Protein 4F9M (pdb70)

InterPro domains:
  IPR000536 Nuclear hormone receptor, ligand-binding domain [PF00104] (319-485)
  IPR000536 Nuclear hormone receptor, ligand-binding domain [PS51843] (238-503)
  IPR000536 Nuclear hormone receptor, ligand-binding domain [SM00430] (315-474)
  IPR001628 Zinc finger, nuclear hormone receptor-type [PF00105] (138-204)
  IPR001628 Zinc finger, nuclear hormone receptor-type [PR00047] (139-155)
  IPR001628 Zinc finger, nuclear hormone receptor-type [PR00047] (155-170)
  IPR001628 Zinc finger, nuclear hormone receptor-type [PR00047] (187-195)
  IPR001628 Zinc finger, nuclear hormone receptor-type [PR00047] (195-203)
  IPR001628 Zinc finger, nuclear hormone receptor-type [PS00031] (139-165)
  IPR001628 Zinc finger, nuclear hormone receptor-type [PS51030] (136-210)
  IPR001628 Zinc finger, nuclear hormone receptor-type [SM00399] (136-206)
  IPR001723 Nuclear hormone receptor [PR00398] (199-209)
  IPR001723 Nuclear hormone receptor [PR00398] (316-337)
  IPR001723 Nuclear hormone receptor [PR00398] (337-353)
  IPR001723 Nuclear hormone receptor [PR00398] (405-420)
  IPR001723 Nuclear hormone receptor [PR00398] (462-479)
  IPR003074 Peroxisome proliferator-activated receptor [PR01288] (228-242)
  IPR003074 Peroxisome proliferator-activated receptor [PR01288] (242-261)
  IPR003074 Peroxisome proliferator-activated receptor [PR01288] (355-368)
  IPR003074 Peroxisome proliferator-activated receptor [PR01288] (372-387)

Nearest PDB structures (foldseek):
  7cxi-assembly1_A  TM=9.894E-01  e=2.123E-33  Homo sapiens
  2hwq-assembly1_A-2  TM=9.760E-01  e=1.413E-32  Homo sapiens
  6md4-assembly1_A  TM=9.812E-01  e=7.123E-32  Homo sapiens
  3an4-assembly2_A  TM=9.803E-01  e=1.299E-31  Homo sapiens
  6d3e-assembly1_A  TM=9.748E-01  e=1.714E-31  Homo sapiens

B-factor: mean 31.84, std 10.62, range [12.19, 57.89]

Organism: Homo sapiens (NCBI:txid9606)

Radius of gyration: 18.63 Å; Cα contacts (8 Å, |Δi|>4): 303; chains: 2; bounding box: 33×42×56 Å

Structure (mmCIF, N/CA/C/O backbone):
data_4F9M
#
_entry.id   4F9M
#
_cell.length_a   38.693
_cell.length_b   54.167
_cell.length_c   66.218
_cell.angle_alpha   90.00
_cell.angle_beta   91.38
_cell.angle_gamma   90.00
#
_symmetry.space_group_name_H-M   'P 1 21 1'
#
loop_
_entity.id
_entity.type
_entity.pdbx_description
1 polymer 'Peroxisome proliferator-activated receptor gamma'
2 polymer 'peptide from Nuclear receptor coactivator 1'
3 non-polymer (9aS)-8-acetyl-N-[(2-ethyl-4-fluoronaphthalen-1-yl)methyl]-1,7-dihydroxy-3-methoxy-9a-methyl-9-oxo-9,9a-dihydrodibenzo[b,d]furan-4-carboxamide
4 water water
#
loop_
_atom_site.group_PDB
_atom_site.id
_atom_site.type_symbol
_atom_site.label_atom_id
_atom_site.label_alt_id
_atom_site.label_comp_id
_atom_site.label_asym_id
_atom_site.label_entity_id
_atom_site.label_seq_id
_atom_site.pdbx_PDB_ins_code
_atom_site.Cartn_x
_atom_site.Cartn_y
_atom_site.Cartn_z
_atom_site.occupancy
_atom_site.B_iso_or_equiv
_atom_site.auth_seq_id
_atom_site.auth_comp_id
_atom_site.auth_asym_id
_atom_site.auth_atom_id
_atom_site.pdbx_PDB_model_num
ATOM 1 N N . GLU A 1 13 ? 14.857 52.703 18.982 1.00 34.51 207 GLU A N 1
ATOM 2 C CA . GLU A 1 13 ? 15.943 51.679 18.925 1.00 33.13 207 GLU A CA 1
ATOM 3 C C . GLU A 1 13 ? 15.973 50.811 20.181 1.00 30.05 207 GLU A C 1
ATOM 4 O O . GLU A 1 13 ? 16.035 51.302 21.318 1.00 27.06 207 GLU A O 1
ATOM 10 N N . SER A 1 14 ? 15.924 49.508 19.951 1.00 28.04 208 SER A N 1
ATOM 11 C CA . SER A 1 14 ? 15.937 48.528 21.021 1.00 26.15 208 SER A CA 1
ATOM 12 C C . SER A 1 14 ? 17.284 48.500 21.721 1.00 23.34 208 SER A C 1
ATOM 13 O O . SER A 1 14 ? 17.353 48.271 22.926 1.00 20.79 208 SER A O 1
ATOM 16 N N . ALA A 1 15 ? 18.356 48.725 20.969 1.00 21.06 209 ALA A N 1
ATOM 17 C CA . ALA A 1 15 ? 19.688 48.729 21.562 1.00 22.07 209 ALA A CA 1
ATOM 18 C C . ALA A 1 15 ? 19.753 49.776 22.661 1.00 21.84 209 ALA A C 1
ATOM 19 O O . ALA A 1 15 ? 20.191 49.487 23.773 1.00 20.97 209 ALA A O 1
ATOM 21 N N . ASP A 1 16 ? 19.302 50.991 22.354 1.00 20.50 210 ASP A N 1
ATOM 22 C CA . ASP A 1 16 ? 19.320 52.067 23.340 1.00 23.07 210 ASP A CA 1
ATOM 23 C C . ASP A 1 16 ? 18.425 51.759 24.536 1.00 21.98 210 ASP A C 1
ATOM 24 O O . ASP A 1 16 ? 18.687 52.221 25.646 1.00 21.10 210 ASP A O 1
ATOM 29 N N . LEU A 1 17 ? 17.357 50.998 24.313 1.00 20.60 211 LEU A N 1
ATOM 30 C CA . LEU A 1 17 ? 16.474 50.639 25.417 1.00 20.86 211 LEU A CA 1
ATOM 31 C C . LEU A 1 17 ? 17.180 49.675 26.371 1.00 20.03 211 LEU A C 1
ATOM 32 O O . LEU A 1 17 ? 16.957 49.717 27.585 1.00 17.59 211 LEU A O 1
ATOM 37 N N . ARG A 1 18 ? 18.032 48.805 25.830 1.00 21.04 212 ARG A N 1
ATOM 38 C CA . ARG A 1 18 ? 18.777 47.870 26.674 1.00 18.75 212 ARG A CA 1
ATOM 39 C C . ARG A 1 18 ? 19.884 48.640 27.403 1.00 19.97 212 ARG A C 1
ATOM 40 O O . ARG A 1 18 ? 20.184 48.350 28.563 1.00 17.29 212 ARG A O 1
ATOM 48 N N . ALA A 1 19 ? 20.482 49.624 26.731 1.00 19.51 213 ALA A N 1
ATOM 49 C CA . ALA A 1 19 ? 21.529 50.424 27.368 1.00 20.92 213 ALA A CA 1
ATOM 50 C C . ALA A 1 19 ? 20.903 51.165 28.544 1.00 20.86 213 ALA A C 1
ATOM 51 O O . ALA A 1 19 ? 21.516 51.301 29.599 1.00 19.27 213 ALA A O 1
ATOM 53 N N . LEU A 1 20 ? 19.676 51.647 28.356 1.00 18.53 214 LEU A N 1
ATOM 54 C CA . LEU A 1 20 ? 18.966 52.357 29.418 1.00 18.07 214 LEU A CA 1
ATOM 55 C C . LEU A 1 20 ? 18.680 51.430 30.592 1.00 16.26 214 LEU A C 1
ATOM 56 O O . LEU A 1 20 ? 18.884 51.800 31.754 1.00 15.34 214 LEU A O 1
ATOM 61 N N . ALA A 1 21 ? 18.192 50.229 30.295 1.00 14.63 215 ALA A N 1
ATOM 62 C CA . ALA A 1 21 ? 17.891 49.264 31.346 1.00 14.36 215 ALA A CA 1
ATOM 63 C C . ALA A 1 21 ? 19.143 48.957 32.144 1.00 14.28 215 ALA A C 1
ATOM 64 O O . ALA A 1 21 ? 19.096 48.854 33.379 1.00 13.22 215 ALA A O 1
ATOM 66 N N . LYS A 1 22 ? 20.268 48.818 31.445 1.00 15.24 216 LYS A N 1
ATOM 67 C CA . LYS A 1 22 ? 21.525 48.516 32.129 1.00 18.48 216 LYS A CA 1
ATOM 68 C C . LYS A 1 22 ? 21.980 49.695 32.982 1.00 18.80 216 LYS A C 1
ATOM 69 O O . LYS A 1 22 ? 22.513 49.505 34.072 1.00 19.12 216 LYS A O 1
ATOM 75 N N . HIS A 1 23 ? 21.784 50.908 32.476 1.00 18.76 217 HIS A N 1
ATOM 76 C CA . HIS A 1 23 ? 22.159 52.106 33.215 1.00 20.49 217 HIS A CA 1
ATOM 77 C C . HIS A 1 23 ? 21.370 52.143 34.524 1.00 20.43 217 HIS A C 1
ATOM 78 O O . HIS A 1 23 ? 21.927 52.372 35.601 1.00 17.68 217 HIS A O 1
ATOM 85 N N . LEU A 1 24 ? 20.064 51.911 34.421 1.00 17.98 218 LEU A N 1
ATOM 86 C CA . LEU A 1 24 ? 19.203 51.916 35.593 1.00 17.54 218 LEU A CA 1
ATOM 87 C C . LEU A 1 24 ? 19.617 50.835 36.575 1.00 15.95 218 LEU A C 1
ATOM 88 O O . LEU A 1 24 ? 19.642 51.063 37.782 1.00 17.19 218 LEU A O 1
ATOM 93 N N . TYR A 1 25 ? 19.953 49.657 36.064 1.00 17.62 219 TYR A N 1
ATOM 94 C CA . TYR A 1 25 ? 20.369 48.568 36.936 1.00 19.24 219 TYR A CA 1
ATOM 95 C C . TYR A 1 25 ? 21.651 48.931 37.673 1.00 19.01 219 TYR A C 1
ATOM 96 O O . TYR A 1 25 ? 21.764 48.721 38.884 1.00 18.64 219 TYR A O 1
ATOM 105 N N . ASP A 1 26 ? 22.627 49.455 36.940 1.00 19.80 220 ASP A N 1
ATOM 106 C CA . ASP A 1 26 ? 23.881 49.834 37.567 1.00 21.57 220 ASP A CA 1
ATOM 107 C C . ASP A 1 26 ? 23.645 50.892 38.646 1.00 22.01 220 ASP A C 1
ATOM 108 O O . ASP A 1 26 ? 24.217 50.808 39.731 1.00 21.77 220 ASP A O 1
ATOM 113 N N . SER A 1 27 ? 22.794 51.878 38.360 1.00 22.08 221 SER A N 1
ATOM 114 C CA . SER A 1 27 ? 22.493 52.924 39.334 1.00 21.01 221 SER A CA 1
ATOM 115 C C . SER A 1 27 ? 21.801 52.310 40.548 1.00 19.91 221 SER A C 1
ATOM 116 O O . SER A 1 27 ? 22.041 52.706 41.688 1.00 20.27 221 SER A O 1
ATOM 119 N N . TYR A 1 28 ? 20.928 51.343 40.284 1.00 20.65 222 TYR A N 1
ATOM 120 C CA . TYR A 1 28 ? 20.171 50.643 41.322 1.00 19.87 222 TYR A CA 1
ATOM 121 C C . TYR A 1 28 ? 21.136 49.935 42.271 1.00 20.46 222 TYR A C 1
ATOM 122 O O . TYR A 1 28 ? 20.970 49.964 43.492 1.00 19.15 222 TYR A O 1
ATOM 131 N N . ILE A 1 29 ? 22.150 49.302 41.695 1.00 21.16 223 ILE A N 1
ATOM 132 C CA . ILE A 1 29 ? 23.152 48.596 42.483 1.00 23.73 223 ILE A CA 1
ATOM 133 C C . ILE A 1 29 ? 23.941 49.584 43.338 1.00 23.57 223 ILE A C 1
ATOM 134 O O . ILE A 1 29 ? 24.347 49.263 44.451 1.00 25.32 223 ILE A O 1
ATOM 139 N N . LYS A 1 30 ? 24.147 50.789 42.821 1.00 24.67 224 LYS A N 1
ATOM 140 C CA . LYS A 1 30 ? 24.884 51.807 43.558 1.00 26.42 224 LYS A CA 1
ATOM 141 C C . LYS A 1 30 ? 24.054 52.461 44.663 1.00 25.57 224 LYS A C 1
ATOM 142 O O . LYS A 1 30 ? 24.596 52.887 45.680 1.00 26.62 224 LYS A O 1
ATOM 148 N N . SER A 1 31 ? 22.739 52.518 44.478 1.00 24.11 225 SER A N 1
ATOM 149 C CA . SER A 1 31 ? 21.858 53.166 45.453 1.00 23.32 225 SER A CA 1
ATOM 150 C C . SER A 1 31 ? 21.288 52.301 46.573 1.00 23.04 225 SER A C 1
ATOM 151 O O . SER A 1 31 ? 21.040 52.794 47.680 1.00 24.27 225 SER A O 1
ATOM 154 N N . PHE A 1 32 ? 21.070 51.026 46.285 1.00 22.56 226 PHE A N 1
ATOM 155 C CA . PHE A 1 32 ? 20.497 50.104 47.252 1.00 24.17 226 PHE A CA 1
ATOM 156 C C . PHE A 1 32 ? 21.467 48.987 47.682 1.00 24.49 226 PHE A C 1
ATOM 157 O O . PHE A 1 32 ? 21.674 48.008 46.958 1.00 22.82 226 PHE A O 1
ATOM 165 N N . PRO A 1 33 ? 22.059 49.122 48.880 1.00 26.57 227 PRO A N 1
ATOM 166 C CA . PRO A 1 33 ? 23.011 48.175 49.474 1.00 27.68 227 PRO A CA 1
ATOM 167 C C . PRO A 1 33 ? 22.621 46.699 49.372 1.00 28.45 227 PRO A C 1
ATOM 168 O O . PRO A 1 33 ? 23.407 45.877 48.892 1.00 28.74 227 PRO A O 1
ATOM 172 N N . LEU A 1 34 ? 21.418 46.360 49.830 1.00 27.84 228 LEU A N 1
ATOM 173 C CA . LEU A 1 34 ? 20.961 44.978 49.780 1.00 28.73 228 LEU A CA 1
ATOM 174 C C . LEU A 1 34 ? 19.967 44.750 48.649 1.00 28.17 228 LEU A C 1
ATOM 175 O O . LEU A 1 34 ? 18.812 45.159 48.727 1.00 27.90 228 LEU A O 1
ATOM 180 N N . THR A 1 35 ? 20.441 44.084 47.605 1.00 26.86 229 THR A N 1
ATOM 181 C CA . THR A 1 35 ? 19.644 43.776 46.424 1.00 27.08 229 THR A CA 1
ATOM 182 C C . THR A 1 35 ? 18.800 42.533 46.661 1.00 26.91 229 THR A C 1
ATOM 183 O O . THR A 1 35 ? 19.005 41.813 47.643 1.00 25.86 229 THR A O 1
ATOM 187 N N . LYS A 1 36 ? 17.858 42.274 45.756 1.00 25.64 230 LYS A N 1
ATOM 188 C CA . LYS A 1 36 ? 16.999 41.105 45.892 1.00 26.33 230 LYS A CA 1
ATOM 189 C C . LYS A 1 36 ? 17.827 39.839 45.728 1.00 27.23 230 LYS A C 1
ATOM 190 O O . LYS A 1 36 ? 17.574 38.836 46.394 1.00 26.33 230 LYS A O 1
ATOM 196 N N . ALA A 1 37 ? 18.816 39.893 44.841 1.00 28.19 231 ALA A N 1
ATOM 197 C CA . ALA A 1 37 ? 19.684 38.746 44.598 1.00 30.28 231 ALA A CA 1
ATOM 198 C C . ALA A 1 37 ? 20.378 38.360 45.903 1.00 30.53 231 ALA A C 1
ATOM 199 O O . ALA A 1 37 ? 20.308 37.210 46.335 1.00 31.54 231 ALA A O 1
ATOM 201 N N . LYS A 1 38 ? 21.033 39.332 46.528 1.00 31.72 232 LYS A N 1
ATOM 202 C CA . LYS A 1 38 ? 21.734 39.103 47.788 1.00 33.40 232 LYS A CA 1
ATOM 203 C C . LYS A 1 38 ? 20.760 38.738 48.905 1.00 33.21 232 LYS A C 1
ATOM 204 O O . LYS A 1 38 ? 21.066 37.904 49.758 1.00 34.24 232 LYS A O 1
ATOM 210 N N . ALA A 1 39 ? 19.586 39.360 48.898 1.00 32.31 233 ALA A N 1
ATOM 211 C CA . ALA A 1 39 ? 18.579 39.083 49.915 1.00 32.54 233 ALA A CA 1
ATOM 212 C C . ALA A 1 39 ? 18.129 37.631 49.842 1.00 33.88 233 ALA A C 1
ATOM 213 O O . ALA A 1 39 ? 18.035 36.941 50.859 1.00 32.23 233 ALA A O 1
ATOM 215 N N . ARG A 1 40 ? 17.850 37.158 48.635 1.00 34.02 234 ARG A N 1
ATOM 216 C CA . ARG A 1 40 ? 17.393 35.788 48.493 1.00 36.69 234 ARG A CA 1
ATOM 217 C C . ARG A 1 40 ? 18.527 34.780 48.691 1.00 36.50 234 ARG A C 1
ATOM 218 O O . ARG A 1 40 ? 18.284 33.638 49.061 1.00 37.82 234 ARG A O 1
ATOM 226 N N . ALA A 1 41 ? 19.767 35.207 48.473 1.00 38.24 235 ALA A N 1
ATOM 227 C CA . ALA A 1 41 ? 20.908 34.317 48.673 1.00 38.33 235 ALA A CA 1
ATOM 228 C C . ALA A 1 41 ? 21.032 34.041 50.173 1.00 39.33 235 ALA A C 1
ATOM 229 O O . ALA A 1 41 ? 21.542 33.001 50.590 1.00 40.25 235 ALA A O 1
ATOM 231 N N . ILE A 1 42 ? 20.555 34.987 50.978 1.00 38.92 236 ILE A N 1
ATOM 232 C CA . ILE A 1 42 ? 20.590 34.865 52.432 1.00 38.28 236 ILE A CA 1
ATOM 233 C C . ILE A 1 42 ? 19.341 34.139 52.923 1.00 38.73 236 ILE A C 1
ATOM 234 O O . ILE A 1 42 ? 19.417 33.228 53.746 1.00 38.26 236 ILE A O 1
ATOM 239 N N . LEU A 1 43 ? 18.193 34.549 52.396 1.00 39.84 237 LEU A N 1
ATOM 240 C CA . LEU A 1 43 ? 16.902 33.977 52.756 1.00 40.46 237 LEU A CA 1
ATOM 241 C C . LEU A 1 43 ? 16.840 32.472 52.505 1.00 42.79 237 LEU A C 1
ATOM 242 O O . LEU A 1 43 ? 16.220 31.732 53.268 1.00 42.69 237 LEU A O 1
ATOM 247 N N . THR A 1 44 ? 17.479 32.027 51.428 1.00 43.92 238 THR A N 1
ATOM 248 C CA . THR A 1 44 ? 17.493 30.611 51.075 1.00 45.73 238 THR A CA 1
ATOM 249 C C . THR A 1 44 ? 18.666 29.878 51.721 1.00 46.18 238 THR A C 1
ATOM 250 O O . THR A 1 44 ? 18.742 28.650 51.679 1.00 47.65 238 THR A O 1
ATOM 254 N N . GLY A 1 45 ?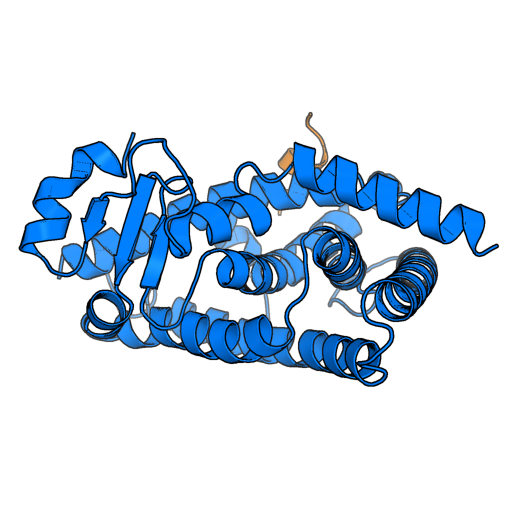 19.582 30.639 52.310 1.00 46.98 239 GLY A N 1
ATOM 255 C CA . GLY A 1 45 ? 20.728 30.045 52.972 1.00 46.57 239 GLY A CA 1
ATOM 256 C C . GLY A 1 45 ? 21.826 29.566 52.045 1.00 46.90 239 GLY A C 1
ATOM 257 O O . GLY A 1 45 ? 22.452 28.539 52.307 1.00 47.36 239 GLY A O 1
ATOM 258 N N . LYS A 1 46 ? 22.071 30.302 50.967 1.00 46.94 240 LYS A N 1
ATOM 259 C CA . LYS A 1 46 ? 23.112 29.921 50.022 1.00 47.37 240 LYS A CA 1
ATOM 260 C C . LYS A 1 46 ? 24.392 30.717 50.232 1.00 47.66 240 LYS A C 1
ATOM 261 O O . LYS A 1 46 ? 25.347 30.575 49.469 1.00 48.57 240 LYS A O 1
ATOM 267 N N . THR A 1 47 ? 24.414 31.549 51.267 1.00 49.02 241 THR A N 1
ATOM 268 C CA . THR A 1 47 ? 25.587 32.368 51.554 1.00 49.52 241 THR A CA 1
ATOM 269 C C . THR A 1 47 ? 26.478 31.724 52.616 1.00 50.42 241 THR A C 1
ATOM 270 O O . THR A 1 47 ? 26.024 30.883 53.397 1.00 51.03 241 THR A O 1
ATOM 274 N N . THR A 1 48 ? 27.748 32.120 52.640 1.00 51.61 242 THR A N 1
ATOM 275 C CA . THR A 1 48 ? 28.694 31.580 53.611 1.00 52.14 242 THR A CA 1
ATOM 276 C C . THR A 1 48 ? 28.867 32.496 54.823 1.00 52.62 242 THR A C 1
ATOM 277 O O . THR A 1 48 ? 29.180 32.025 55.918 1.00 52.87 242 THR A O 1
ATOM 281 N N . ASP A 1 49 ? 28.658 33.797 54.635 1.00 52.67 243 ASP A N 1
ATOM 282 C CA . ASP A 1 49 ? 28.808 34.740 55.740 1.00 52.43 243 ASP A CA 1
ATOM 283 C C . ASP A 1 49 ? 27.722 34.521 56.788 1.00 52.06 243 ASP A C 1
ATOM 284 O O . ASP A 1 49 ? 26.669 33.955 56.490 1.00 52.50 243 ASP A O 1
ATOM 289 N N . LYS A 1 50 ? 27.992 34.964 58.014 1.00 51.87 244 LYS A N 1
ATOM 290 C CA . LYS A 1 50 ? 27.055 34.807 59.127 1.00 50.84 244 LYS A CA 1
ATOM 291 C C . LYS A 1 50 ? 25.591 35.007 58.745 1.00 50.11 244 LYS A C 1
ATOM 292 O O . LYS A 1 50 ? 25.198 36.083 58.287 1.00 50.72 244 LYS A O 1
ATOM 298 N N . SER A 1 51 ? 24.787 33.965 58.935 1.00 48.40 245 SER A N 1
ATOM 299 C CA . SER A 1 51 ? 23.366 34.055 58.636 1.00 46.13 245 SER A CA 1
ATOM 300 C C . SER A 1 51 ? 22.800 35.097 59.593 1.00 44.19 245 SER A C 1
ATOM 301 O O . SER A 1 51 ? 23.435 35.439 60.591 1.00 43.90 245 SER A O 1
ATOM 304 N N . PRO A 1 52 ? 21.598 35.617 59.307 1.00 41.66 246 PRO A N 1
ATOM 305 C CA . PRO A 1 52 ? 20.991 36.626 60.178 1.00 39.45 246 PRO A CA 1
ATOM 306 C C . PRO A 1 52 ? 20.543 36.072 61.529 1.00 37.70 246 PRO A C 1
ATOM 307 O O . PRO A 1 52 ? 20.326 34.870 61.681 1.00 36.62 246 PRO A O 1
ATOM 311 N N . PHE A 1 53 ? 20.421 36.963 62.507 1.00 36.00 247 PHE A N 1
ATOM 312 C CA . PHE A 1 53 ? 19.966 36.590 63.841 1.00 34.75 247 PHE A CA 1
ATOM 313 C C . PHE A 1 53 ? 18.446 36.581 63.764 1.00 34.20 247 PHE A C 1
ATOM 314 O O . PHE A 1 53 ? 17.836 37.575 63.366 1.00 33.04 247 PHE A O 1
ATOM 322 N N . VAL A 1 54 ? 17.833 35.466 64.142 1.00 34.09 248 VAL A N 1
ATOM 323 C CA . VAL A 1 54 ? 16.381 35.345 64.071 1.00 33.58 248 VAL A CA 1
ATOM 324 C C . VAL A 1 54 ? 15.637 35.867 65.294 1.00 33.81 248 VAL A C 1
ATOM 325 O O . VAL A 1 54 ? 15.914 35.467 66.424 1.00 35.20 248 VAL A O 1
ATOM 329 N N . ILE A 1 55 ? 14.687 36.767 65.050 1.00 33.06 249 ILE A N 1
ATOM 330 C CA . ILE A 1 55 ? 13.881 37.358 66.109 1.00 33.52 249 ILE A CA 1
ATOM 331 C C . ILE A 1 55 ? 12.438 36.917 65.906 1.00 35.18 249 ILE A C 1
ATOM 332 O O . ILE A 1 55 ? 11.785 37.322 64.945 1.00 35.71 249 ILE A O 1
ATOM 337 N N . TYR A 1 56 ? 11.947 36.088 66.822 1.00 36.85 250 TYR A N 1
ATOM 338 C CA . TYR A 1 56 ? 10.595 35.547 66.735 1.00 39.91 250 TYR A CA 1
ATOM 339 C C . TYR A 1 56 ? 9.745 35.806 67.974 1.00 40.52 250 TYR A C 1
ATOM 340 O O . TYR A 1 56 ? 8.593 35.376 68.041 1.00 41.32 250 TYR A O 1
ATOM 349 N N . ASP A 1 57 ? 10.309 36.495 68.958 1.00 41.54 251 ASP A N 1
ATOM 350 C CA . ASP A 1 57 ? 9.565 36.786 70.176 1.00 42.18 251 ASP A CA 1
ATOM 351 C C . ASP A 1 57 ? 10.246 37.870 71.000 1.00 42.24 251 ASP A C 1
ATOM 352 O O . ASP A 1 57 ? 11.350 38.313 70.672 1.00 41.96 251 ASP A O 1
ATOM 357 N N . MET A 1 58 ? 9.578 38.289 72.071 1.00 42.00 252 MET A N 1
ATOM 358 C CA . MET A 1 58 ? 10.092 39.328 72.955 1.00 41.95 252 MET A CA 1
ATOM 359 C C . MET A 1 58 ? 11.506 39.023 73.437 1.00 40.30 252 MET A C 1
ATOM 360 O O . MET A 1 58 ? 12.387 39.884 73.410 1.00 39.21 252 MET A O 1
ATOM 365 N N . ASN A 1 59 ? 11.714 37.787 73.874 1.00 40.92 253 ASN A N 1
ATOM 366 C CA . ASN A 1 59 ? 13.012 37.360 74.381 1.00 38.89 253 ASN A CA 1
ATOM 367 C C . ASN A 1 59 ? 14.108 37.466 73.323 1.00 37.32 253 ASN A C 1
ATOM 368 O O . ASN A 1 59 ? 15.159 38.053 73.574 1.00 35.77 253 ASN A O 1
ATOM 373 N N . SER A 1 60 ? 13.860 36.910 72.140 1.00 36.88 254 SER A N 1
ATOM 374 C CA . SER A 1 60 ? 14.848 36.950 71.066 1.00 35.46 254 SER A CA 1
ATOM 375 C C . SER A 1 60 ? 15.166 38.379 70.637 1.00 34.32 254 SER A C 1
ATOM 376 O O . SER A 1 60 ? 16.304 38.689 70.289 1.00 34.89 254 SER A O 1
ATOM 379 N N . LEU A 1 61 ? 14.162 39.248 70.664 1.00 34.58 255 LEU A N 1
ATOM 380 C CA . LEU A 1 61 ? 14.365 40.641 70.282 1.00 34.79 255 LEU A CA 1
ATOM 381 C C . LEU A 1 61 ? 15.413 41.260 71.196 1.00 35.35 255 LEU A C 1
ATOM 382 O O . LEU A 1 61 ? 16.353 41.915 70.741 1.00 34.13 255 LEU A O 1
ATOM 387 N N . MET A 1 62 ? 15.246 41.034 72.492 1.00 36.46 256 MET A N 1
ATOM 388 C CA . MET A 1 62 ? 16.169 41.558 73.483 1.00 38.82 256 MET A CA 1
ATOM 389 C C . MET A 1 62 ? 17.598 41.089 73.210 1.00 38.96 256 MET A C 1
ATOM 390 O O . MET A 1 62 ? 18.534 41.893 73.202 1.00 39.20 256 MET A O 1
ATOM 395 N N . MET A 1 63 ? 17.757 39.788 72.975 1.00 38.25 257 MET A N 1
ATOM 396 C CA . MET A 1 63 ? 19.070 39.203 72.714 1.00 38.46 257 MET A CA 1
ATOM 397 C C . MET A 1 63 ? 19.753 39.747 71.459 1.00 39.46 257 MET A C 1
ATOM 398 O O . MET A 1 63 ? 20.969 39.938 71.443 1.00 39.46 257 MET A O 1
ATOM 403 N N . GLY A 1 64 ? 18.976 39.995 70.409 1.00 40.18 258 GLY A N 1
ATOM 404 C CA . GLY A 1 64 ? 19.563 40.476 69.168 1.00 41.99 258 GLY A CA 1
ATOM 405 C C . GLY A 1 64 ? 19.735 41.973 68.998 1.00 43.47 258 GLY A C 1
ATOM 406 O O . GLY A 1 64 ? 20.066 42.436 67.905 1.00 43.86 258 GLY A O 1
ATOM 407 N N . GLU A 1 65 ? 19.536 42.732 70.068 1.00 44.73 259 GLU A N 1
ATOM 408 C CA . GLU A 1 65 ? 19.656 44.183 69.997 1.00 46.35 259 GLU A CA 1
ATOM 409 C C . GLU A 1 65 ? 20.948 44.659 69.331 1.00 46.27 259 GLU A C 1
ATOM 410 O O . GLU A 1 65 ? 20.924 45.555 68.487 1.00 47.37 259 GLU A O 1
ATOM 416 N N . ASP A 1 66 ? 22.071 44.056 69.712 1.00 46.34 260 ASP A N 1
ATOM 417 C CA . ASP A 1 66 ? 23.375 44.424 69.164 1.00 46.46 260 ASP A CA 1
ATOM 418 C C . ASP A 1 66 ? 23.629 43.918 67.755 1.00 46.09 260 ASP A C 1
ATOM 419 O O . ASP A 1 66 ? 24.575 44.351 67.097 1.00 46.56 260 ASP A O 1
ATOM 424 N N . LYS A 1 67 ? 22.796 42.996 67.293 1.00 45.68 261 LYS A N 1
ATOM 425 C CA . LYS A 1 67 ? 22.973 42.444 65.960 1.00 44.87 261 LYS A CA 1
ATOM 426 C C . LYS A 1 67 ? 22.063 43.068 64.910 1.00 44.27 261 LYS A C 1
ATOM 427 O O . LYS A 1 67 ? 22.094 42.675 63.743 1.00 45.06 261 LYS A O 1
ATOM 433 N N . ILE A 1 68 ? 21.259 44.043 65.316 1.00 43.60 262 ILE A N 1
ATOM 434 C CA . ILE A 1 68 ? 20.357 44.693 64.378 1.00 43.07 262 ILE A CA 1
ATOM 435 C C . ILE A 1 68 ? 20.437 46.209 64.464 1.00 43.86 262 ILE A C 1
ATOM 436 O O . ILE A 1 68 ? 20.108 46.910 63.509 1.00 43.74 262 ILE A O 1
ATOM 441 N N . LYS A 1 69 ? 20.885 46.711 65.608 1.00 44.74 263 LYS A N 1
ATOM 442 C CA . LYS A 1 69 ? 20.987 48.149 65.813 1.00 45.60 263 LYS A CA 1
ATOM 443 C C . LYS A 1 69 ? 22.422 48.598 66.075 1.00 46.76 263 LYS A C 1
ATOM 444 O O . LYS A 1 69 ? 23.065 48.139 67.018 1.00 46.90 263 LYS A O 1
ATOM 450 N N . PHE A 1 70 ? 22.917 49.497 65.225 1.00 48.11 264 PHE A N 1
ATOM 451 C CA . PHE A 1 70 ? 24.275 50.022 65.351 1.00 48.78 264 PHE A CA 1
ATOM 452 C C . PHE A 1 70 ? 24.298 51.294 66.197 1.00 49.02 264 PHE A C 1
ATOM 453 O O . PHE A 1 70 ? 24.557 52.389 65.689 1.00 48.74 264 PHE A O 1
ATOM 461 N N . LYS A 1 81 ? 2.712 49.002 75.867 1.00 48.82 275 LYS A N 1
ATOM 462 C CA . LYS A 1 81 ? 3.550 48.207 74.978 1.00 48.21 275 LYS A CA 1
ATOM 463 C C . LYS A 1 81 ? 4.722 49.052 74.482 1.00 48.50 275 LYS A C 1
ATOM 464 O O . LYS A 1 81 ? 4.541 49.959 73.668 1.00 49.27 275 LYS A O 1
ATOM 470 N N . GLU A 1 82 ? 5.918 48.763 74.988 1.00 47.77 276 GLU A N 1
ATOM 471 C CA . GLU A 1 82 ? 7.114 49.492 74.578 1.00 47.46 276 GLU A CA 1
ATOM 472 C C . GLU A 1 82 ? 7.741 48.794 73.370 1.00 46.87 276 GLU A C 1
ATOM 473 O O . GLU A 1 82 ? 8.398 49.433 72.549 1.00 46.46 276 GLU A O 1
ATOM 479 N N . VAL A 1 83 ? 7.530 47.483 73.266 1.00 45.33 277 VAL A N 1
ATOM 480 C CA . VAL A 1 83 ? 8.081 46.701 72.163 1.00 44.15 277 VAL A CA 1
ATOM 481 C C . VAL A 1 83 ? 7.432 47.040 70.825 1.00 42.41 277 VAL A C 1
ATOM 482 O O . VAL A 1 83 ? 8.128 47.344 69.861 1.00 41.99 277 VAL A O 1
ATOM 486 N N . ALA A 1 84 ? 6.1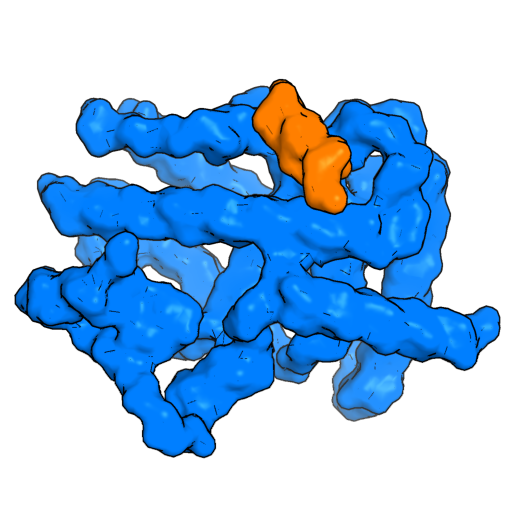03 46.985 70.765 1.00 41.06 278 ALA A N 1
ATOM 487 C CA . ALA A 1 84 ? 5.392 47.293 69.527 1.00 39.57 278 ALA A CA 1
ATOM 488 C C . ALA A 1 84 ? 5.775 48.688 69.045 1.00 38.89 278 ALA A C 1
ATOM 489 O O . ALA A 1 84 ? 5.910 48.923 67.847 1.00 38.68 278 ALA A O 1
ATOM 491 N N . ILE A 1 85 ? 5.949 49.609 69.987 1.00 37.64 279 ILE A N 1
ATOM 492 C CA . ILE A 1 85 ? 6.335 50.976 69.658 1.00 37.54 279 ILE A CA 1
ATOM 493 C C . ILE A 1 85 ? 7.804 50.970 69.250 1.00 36.39 279 ILE A C 1
ATOM 494 O O . ILE A 1 85 ? 8.216 51.661 68.315 1.00 35.37 279 ILE A O 1
ATOM 499 N N . ARG A 1 86 ? 8.589 50.174 69.965 1.00 35.40 280 ARG A N 1
ATOM 500 C CA . ARG A 1 86 ? 10.012 50.041 69.693 1.00 36.08 280 ARG A CA 1
ATOM 501 C C . ARG A 1 86 ? 10.206 49.529 68.266 1.00 35.07 280 ARG A C 1
ATOM 502 O O . ARG A 1 86 ? 11.058 50.020 67.527 1.00 34.24 280 ARG A O 1
ATOM 510 N N . ILE A 1 87 ? 9.408 48.537 67.885 1.00 34.44 281 ILE A N 1
ATOM 511 C CA . ILE A 1 87 ? 9.491 47.971 66.545 1.00 34.78 281 ILE A CA 1
ATOM 512 C C . ILE A 1 87 ? 9.021 49.002 65.521 1.00 34.56 281 ILE A C 1
ATOM 513 O O . ILE A 1 87 ? 9.618 49.151 64.457 1.00 33.63 281 ILE A O 1
ATOM 518 N N . PHE A 1 88 ? 7.948 49.712 65.849 1.00 35.26 282 PHE A N 1
ATOM 519 C CA . PHE A 1 88 ? 7.420 50.729 64.952 1.00 35.98 282 PHE A CA 1
ATOM 520 C C . PHE A 1 88 ? 8.502 51.770 64.689 1.00 36.35 282 PHE A C 1
ATOM 521 O O . PHE A 1 88 ? 8.702 52.200 63.552 1.00 35.57 282 PHE A O 1
ATOM 529 N N . GLN A 1 89 ? 9.201 52.166 65.748 1.00 36.32 283 GLN A N 1
ATOM 530 C CA . GLN A 1 89 ? 10.277 53.145 65.635 1.00 38.11 283 GLN A CA 1
ATOM 531 C C . GLN A 1 89 ? 11.351 52.639 64.669 1.00 37.67 283 GLN A C 1
ATOM 532 O O . GLN A 1 89 ? 11.895 53.404 63.868 1.00 36.80 283 GLN A O 1
ATOM 538 N N . GLY A 1 90 ? 11.649 51.346 64.753 1.00 35.74 284 GLY A N 1
ATOM 539 C CA . GLY A 1 90 ? 12.642 50.758 63.876 1.00 34.71 284 GLY A CA 1
ATOM 540 C C . GLY A 1 90 ? 12.208 50.894 62.430 1.00 33.71 284 GLY A C 1
ATOM 541 O O . GLY A 1 90 ? 12.999 51.274 61.566 1.00 33.12 284 GLY A O 1
ATOM 542 N N . CYS A 1 91 ? 10.944 50.588 62.162 1.00 32.14 285 CYS A N 1
ATOM 543 C CA . CYS A 1 91 ? 10.431 50.699 60.806 1.00 32.36 285 CYS A CA 1
ATOM 544 C C . CYS A 1 91 ? 10.542 52.141 60.312 1.00 32.58 285 CYS A C 1
ATOM 545 O O . CYS A 1 91 ? 10.793 52.377 59.127 1.00 30.66 285 CYS A O 1
ATOM 548 N N . GLN A 1 92 ? 10.363 53.101 61.219 1.00 32.31 286 GLN A N 1
ATOM 549 C CA . GLN A 1 92 ? 10.462 54.513 60.856 1.00 33.26 286 GLN A CA 1
ATOM 550 C C . GLN A 1 92 ? 11.880 54.880 60.447 1.00 32.36 286 GLN A C 1
ATOM 551 O O . GLN A 1 92 ? 12.079 55.576 59.455 1.00 33.18 286 GLN A O 1
ATOM 557 N N . PHE A 1 93 ? 12.865 54.422 61.212 1.00 31.31 287 PHE A N 1
ATOM 558 C CA . PHE A 1 93 ? 14.252 54.720 60.888 1.00 31.08 287 PHE A CA 1
ATOM 559 C C . PHE A 1 93 ? 14.648 54.097 59.555 1.00 29.10 287 PHE A C 1
ATOM 560 O O . PHE A 1 93 ? 15.351 54.720 58.759 1.00 28.50 287 PHE A O 1
ATOM 568 N N . ARG A 1 94 ? 14.207 52.867 59.313 1.00 26.81 288 ARG A N 1
ATOM 569 C CA . ARG A 1 94 ? 14.536 52.201 58.058 1.00 25.31 288 ARG A CA 1
ATOM 570 C C . ARG A 1 94 ? 13.909 52.947 56.884 1.00 23.70 288 ARG A C 1
ATOM 571 O O . ARG A 1 94 ? 14.550 53.142 55.855 1.00 23.52 288 ARG A O 1
ATOM 579 N N . SER A 1 95 ? 12.659 53.374 57.042 1.00 23.73 289 SER A N 1
ATOM 580 C CA . SER A 1 95 ? 11.970 54.100 55.985 1.00 23.72 289 SER A CA 1
ATOM 581 C C . SER A 1 95 ? 12.698 55.400 55.663 1.00 23.45 289 SER A C 1
ATOM 582 O O . SER A 1 95 ? 12.804 55.787 54.505 1.00 23.26 289 SER A O 1
ATOM 585 N N . VAL A 1 96 ? 13.191 56.081 56.690 1.00 24.50 290 VAL A N 1
ATOM 586 C CA . VAL A 1 96 ? 13.918 57.327 56.476 1.00 24.60 290 VAL A CA 1
ATOM 587 C C . VAL A 1 96 ? 15.149 57.041 55.626 1.00 23.61 290 VAL A C 1
ATOM 588 O O . VAL A 1 96 ? 15.455 57.770 54.687 1.00 22.13 290 VAL A O 1
ATOM 592 N N . GLU A 1 97 ? 15.854 55.970 55.962 1.00 23.85 291 GLU A N 1
ATOM 593 C CA . GLU A 1 97 ? 17.045 55.596 55.217 1.00 24.87 291 GLU A CA 1
ATOM 594 C C . GLU A 1 97 ? 16.639 55.240 53.788 1.00 23.81 291 GLU A C 1
ATOM 595 O O . GLU A 1 97 ? 17.307 55.618 52.826 1.00 22.64 291 GLU A O 1
ATOM 601 N N . ALA A 1 98 ? 15.527 54.518 53.662 1.00 23.57 292 ALA A N 1
ATOM 602 C CA . ALA A 1 98 ? 15.027 54.095 52.357 1.00 23.06 292 ALA A CA 1
ATOM 603 C C . ALA A 1 98 ? 14.650 55.287 51.478 1.00 21.16 292 ALA A C 1
ATOM 604 O O . ALA A 1 98 ? 14.885 55.266 50.274 1.00 21.93 292 ALA A O 1
ATOM 606 N N . VAL A 1 99 ? 14.059 56.319 52.076 1.00 21.09 293 VAL A N 1
ATOM 607 C CA . VAL A 1 99 ? 13.682 57.499 51.311 1.00 21.20 293 VAL A CA 1
ATOM 608 C C . VAL A 1 99 ? 14.936 58.108 50.685 1.00 21.61 293 VAL A C 1
ATOM 609 O O . VAL A 1 99 ? 14.937 58.495 49.514 1.00 22.20 293 VAL A O 1
ATOM 613 N N . GLN A 1 100 ? 16.009 58.182 51.466 1.00 22.08 294 GLN A N 1
ATOM 614 C CA . GLN A 1 100 ? 17.248 58.753 50.962 1.00 22.62 294 GLN A CA 1
ATOM 615 C C . GLN A 1 100 ? 17.876 57.907 49.858 1.00 21.01 294 GLN A C 1
ATOM 616 O O . GLN A 1 100 ? 18.398 58.451 48.887 1.00 20.65 294 GLN A O 1
ATOM 622 N N . GLU A 1 101 ? 17.803 56.584 49.982 1.00 22.46 295 GLU A N 1
ATOM 623 C CA . GLU A 1 101 ? 18.368 55.699 48.960 1.00 22.10 295 GLU A CA 1
ATOM 624 C C . GLU A 1 101 ? 17.569 55.822 47.660 1.00 22.29 295 GLU A C 1
ATOM 625 O O . GLU A 1 101 ? 18.134 55.852 46.565 1.00 20.56 295 GLU A O 1
ATOM 631 N N . ILE A 1 102 ? 16.248 55.901 47.790 1.00 20.74 296 ILE A N 1
ATOM 632 C CA . ILE A 1 102 ? 15.378 56.021 46.628 1.00 19.15 296 ILE A CA 1
ATOM 633 C C . ILE A 1 102 ? 15.600 57.374 45.964 1.00 17.55 296 ILE A C 1
ATOM 634 O O . ILE A 1 102 ? 15.625 57.479 44.736 1.00 17.10 296 ILE A O 1
ATOM 639 N N . THR A 1 103 ? 15.781 58.407 46.781 1.00 18.26 297 THR A N 1
ATOM 640 C CA . THR A 1 103 ? 16.034 59.735 46.253 1.00 18.64 297 THR A CA 1
ATOM 641 C C . THR A 1 103 ? 17.301 59.722 45.400 1.00 17.78 297 THR A C 1
ATOM 642 O O . THR A 1 103 ? 17.323 60.295 44.312 1.00 16.32 297 THR A O 1
ATOM 646 N N . GLU A 1 104 ? 18.353 59.066 45.883 1.00 18.59 298 GLU A N 1
ATOM 647 C CA . GLU A 1 104 ? 19.593 58.989 45.107 1.00 20.36 298 GLU A CA 1
ATOM 648 C C . GLU A 1 104 ? 19.343 58.237 43.795 1.00 18.96 298 GLU A C 1
ATOM 649 O O . GLU A 1 104 ? 19.885 58.586 42.742 1.00 18.41 298 GLU A O 1
ATOM 655 N N . TYR A 1 105 ? 18.516 57.199 43.855 1.00 18.76 299 TYR A N 1
ATOM 656 C CA . TYR A 1 105 ? 18.212 56.434 42.651 1.00 18.75 299 TYR A CA 1
ATOM 657 C C . TYR A 1 105 ? 17.450 57.292 41.644 1.00 16.72 299 TYR A C 1
ATOM 658 O O . TY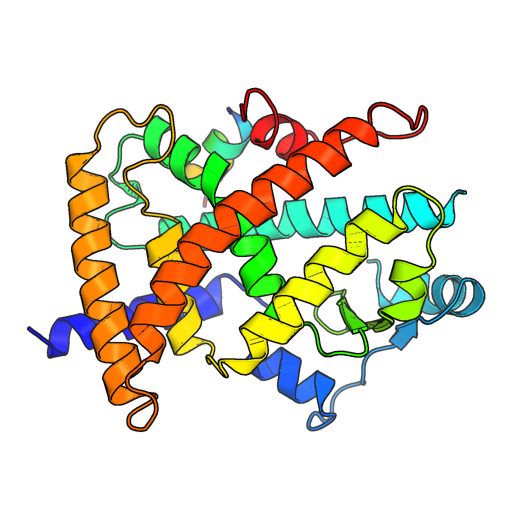R A 1 105 ? 17.777 57.314 40.452 1.00 17.27 299 TYR A O 1
ATOM 667 N N . ALA A 1 106 ? 16.435 58.003 42.125 1.00 18.35 300 ALA A N 1
ATOM 668 C CA . ALA A 1 106 ? 15.630 58.857 41.258 1.00 18.94 300 ALA A CA 1
ATOM 669 C C . ALA A 1 106 ? 16.500 59.845 40.491 1.00 19.28 300 ALA A C 1
ATOM 670 O O . ALA A 1 106 ? 16.305 60.067 39.293 1.00 18.33 300 ALA A O 1
ATOM 672 N N . LYS A 1 107 ? 17.466 60.433 41.188 1.00 18.85 301 LYS A N 1
ATOM 673 C CA . LYS A 1 107 ? 18.354 61.410 40.570 1.00 20.18 301 LYS A CA 1
ATOM 674 C C . LYS A 1 107 ? 19.227 60.819 39.464 1.00 20.34 301 LYS A C 1
ATOM 675 O O . LYS A 1 107 ? 19.842 61.563 38.697 1.00 22.71 301 LYS A O 1
ATOM 681 N N . SER A 1 108 ? 19.263 59.492 39.370 1.00 20.23 302 SER A N 1
ATOM 682 C CA . SER A 1 108 ? 20.050 58.822 38.335 1.00 21.14 302 SER A CA 1
ATOM 683 C C . SER A 1 108 ? 19.205 58.492 37.099 1.00 20.36 302 SER A C 1
ATOM 684 O O . SER A 1 108 ? 19.732 58.022 36.082 1.00 19.45 302 SER A O 1
ATOM 687 N N . ILE A 1 109 ? 17.893 58.713 37.186 1.00 18.25 303 ILE A N 1
ATOM 688 C CA . ILE A 1 109 ? 17.021 58.427 36.046 1.00 18.26 303 ILE A CA 1
ATOM 689 C C . ILE A 1 109 ? 17.177 59.566 35.043 1.00 17.11 303 ILE A C 1
ATOM 690 O O . ILE A 1 109 ? 16.921 60.723 35.370 1.00 17.62 303 ILE A O 1
ATOM 695 N N . PRO A 1 110 ? 17.601 59.251 33.809 1.00 18.58 304 PRO A N 1
ATOM 696 C CA . PRO A 1 110 ? 17.794 60.264 32.764 1.00 19.14 304 PRO A CA 1
ATOM 697 C C . PRO A 1 110 ? 16.633 61.243 32.679 1.00 17.79 304 PRO A C 1
ATOM 698 O O . PRO A 1 110 ? 15.475 60.839 32.532 1.00 18.11 304 PRO A O 1
ATOM 702 N N . GLY A 1 111 ? 16.942 62.528 32.795 1.00 17.26 305 GLY A N 1
ATOM 703 C CA . GLY A 1 111 ? 15.899 63.542 32.722 1.00 18.42 305 GLY A CA 1
ATOM 704 C C . GLY A 1 111 ? 15.322 64.014 34.051 1.00 17.75 305 GLY A C 1
ATOM 705 O O . GLY A 1 111 ? 14.818 65.129 34.138 1.00 18.29 305 GLY A O 1
ATOM 706 N N . PHE A 1 112 ? 15.399 63.185 35.088 1.00 18.21 306 PHE A N 1
ATOM 707 C CA . PHE A 1 112 ? 14.834 63.542 36.391 1.00 17.21 306 PHE A CA 1
ATOM 708 C C . PHE A 1 112 ? 15.352 64.836 37.015 1.00 17.28 306 PHE A C 1
ATOM 709 O O . PHE A 1 112 ? 14.556 65.697 37.401 1.00 14.77 306 PHE A O 1
ATOM 717 N N . VAL A 1 113 ? 16.674 64.982 37.125 1.00 13.86 307 VAL A N 1
ATOM 718 C CA . VAL A 1 113 ? 17.221 66.184 37.754 1.00 15.90 307 VAL A CA 1
ATOM 719 C C . VAL A 1 113 ? 16.979 67.456 36.949 1.00 14.69 307 VAL A C 1
ATOM 720 O O . VAL A 1 113 ? 17.122 68.558 37.480 1.00 17.24 307 VAL A O 1
ATOM 724 N N . ASN A 1 114 ? 16.624 67.320 35.675 1.00 14.39 308 ASN A N 1
ATOM 725 C CA . ASN A 1 114 ? 16.346 68.495 34.866 1.00 16.13 308 ASN A CA 1
ATOM 726 C C . ASN A 1 114 ? 14.886 68.940 34.978 1.00 15.01 308 ASN A C 1
ATOM 727 O O . ASN A 1 114 ? 14.507 69.974 34.438 1.00 16.16 308 ASN A O 1
ATOM 732 N N . LEU A 1 115 ? 14.066 68.157 35.671 1.00 17.17 309 LEU A N 1
ATOM 733 C CA . LEU A 1 115 ? 12.666 68.533 35.852 1.00 17.87 309 LEU A CA 1
ATOM 734 C C . LEU A 1 115 ? 12.580 69.679 36.853 1.00 18.95 309 LEU A C 1
ATOM 735 O O . LEU A 1 115 ? 13.499 69.895 37.641 1.00 18.88 309 LEU A O 1
ATOM 740 N N . ASP A 1 116 ? 11.471 70.413 36.810 1.00 19.80 310 ASP A N 1
ATOM 741 C CA . ASP A 1 116 ? 11.225 71.511 37.737 1.00 22.27 310 ASP A CA 1
ATOM 742 C C . ASP A 1 116 ? 11.448 70.893 39.117 1.00 19.81 310 ASP A C 1
ATOM 743 O O . ASP A 1 116 ? 10.936 69.818 39.387 1.00 16.77 310 ASP A O 1
ATOM 748 N N . LEU A 1 117 ? 12.218 71.560 39.974 1.00 21.64 311 LEU A N 1
ATOM 749 C CA . LEU A 1 117 ? 12.532 71.027 41.306 1.00 20.59 311 LEU A CA 1
ATOM 750 C C . LEU A 1 117 ? 11.308 70.690 42.158 1.00 20.97 311 LEU A C 1
ATOM 751 O O . LEU A 1 117 ? 11.291 69.684 42.860 1.00 20.51 311 LEU A O 1
ATOM 756 N N . ASN A 1 118 ? 10.281 71.528 42.112 1.00 21.08 312 ASN A N 1
ATOM 757 C CA . ASN A 1 118 ? 9.089 71.237 42.895 1.00 22.13 312 ASN A CA 1
ATOM 758 C C . ASN A 1 118 ? 8.390 69.983 42.375 1.00 20.30 312 ASN A C 1
ATOM 759 O O . ASN A 1 118 ? 7.758 69.262 43.143 1.00 20.79 312 ASN A O 1
ATOM 764 N N . ASP A 1 119 ? 8.492 69.721 41.073 1.00 19.46 313 ASP A N 1
ATOM 765 C CA . ASP A 1 119 ? 7.876 68.511 40.533 1.00 20.11 313 ASP A CA 1
ATOM 766 C C . ASP A 1 119 ? 8.658 67.287 41.000 1.00 18.75 313 ASP A C 1
ATOM 767 O O . ASP A 1 119 ? 8.075 66.231 41.248 1.00 19.60 313 ASP A O 1
ATOM 772 N N . GLN A 1 120 ? 9.976 67.434 41.123 1.00 18.78 314 GLN A N 1
ATOM 773 C CA . GLN A 1 120 ? 10.822 66.337 41.599 1.00 18.84 314 GLN A CA 1
ATOM 774 C C . GLN A 1 120 ? 10.363 65.979 43.013 1.00 16.69 314 GLN A C 1
ATOM 775 O O . GLN A 1 120 ? 10.240 64.805 43.363 1.00 16.40 314 GLN A O 1
ATOM 781 N N . VAL A 1 121 ? 10.127 67.008 43.823 1.00 19.02 315 VAL A N 1
ATOM 782 C CA . VAL A 1 121 ? 9.674 66.815 45.196 1.00 20.80 315 VAL A CA 1
ATOM 783 C C . VAL A 1 121 ? 8.328 66.096 45.196 1.00 18.97 315 VAL A C 1
ATOM 784 O O . VAL A 1 121 ? 8.100 65.188 45.992 1.00 17.52 315 VAL A O 1
ATOM 788 N N . THR A 1 122 ? 7.447 66.497 44.285 1.00 19.57 316 THR A N 1
ATOM 789 C CA . THR A 1 122 ? 6.125 65.884 44.202 1.00 19.53 316 THR A CA 1
ATOM 790 C C . THR A 1 122 ? 6.210 64.420 43.780 1.00 19.56 316 THR A C 1
ATOM 791 O O . THR A 1 122 ? 5.505 63.574 44.322 1.00 18.90 316 THR A O 1
ATOM 795 N N . LEU A 1 123 ? 7.064 64.117 42.810 1.00 20.50 317 LEU A N 1
ATOM 796 C CA . LEU A 1 123 ? 7.208 62.733 42.367 1.00 19.95 317 LEU A CA 1
ATOM 797 C C . LEU A 1 123 ? 7.699 61.863 43.517 1.00 18.61 317 LEU A C 1
ATOM 798 O O . LEU A 1 123 ? 7.226 60.745 43.696 1.00 19.08 317 LEU A O 1
ATOM 803 N N . LEU A 1 124 ? 8.630 62.379 44.313 1.00 19.60 318 LEU A N 1
ATOM 804 C CA . LEU A 1 124 ? 9.157 61.616 45.444 1.00 20.37 318 LEU A CA 1
ATOM 805 C C . LEU A 1 124 ? 8.111 61.479 46.541 1.00 20.28 318 LEU A C 1
ATOM 806 O O . LEU A 1 124 ? 7.917 60.395 47.096 1.00 21.41 318 LEU A O 1
ATOM 811 N N . LYS A 1 125 ? 7.436 62.582 46.837 1.00 21.65 319 LYS A N 1
ATOM 812 C CA . LYS A 1 125 ? 6.409 62.607 47.874 1.00 24.03 319 LYS A CA 1
ATOM 813 C C . LYS A 1 125 ? 5.365 61.514 47.683 1.00 22.48 319 LYS A C 1
ATOM 814 O O . LYS A 1 125 ? 5.039 60.790 48.621 1.00 24.63 319 LYS A O 1
ATOM 820 N N . TYR A 1 126 ? 4.843 61.397 46.469 1.00 25.15 320 TYR A N 1
ATOM 821 C CA . TYR A 1 126 ? 3.820 60.399 46.175 1.00 27.45 320 TYR A CA 1
ATOM 822 C C . TYR A 1 126 ? 4.365 59.056 45.715 1.00 26.44 320 TYR A C 1
ATOM 823 O O . TYR A 1 126 ? 3.618 58.086 45.622 1.00 28.31 320 TYR A O 1
ATOM 832 N N . GLY A 1 127 ? 5.660 58.987 45.438 1.00 23.85 321 GLY A N 1
ATOM 833 C CA . GLY A 1 127 ? 6.219 57.731 44.968 1.00 24.74 321 GLY A CA 1
ATOM 834 C C . GLY A 1 127 ? 7.016 56.889 45.948 1.00 24.94 321 GLY A C 1
ATOM 835 O O . GLY A 1 127 ? 7.001 55.661 45.851 1.00 22.90 321 GLY A O 1
ATOM 836 N N . VAL A 1 128 ? 7.703 57.531 46.892 1.00 25.09 322 VAL A N 1
ATOM 837 C CA . VAL A 1 128 ? 8.538 56.798 47.837 1.00 26.02 322 VAL A CA 1
ATOM 838 C C . VAL A 1 128 ? 7.895 55.610 48.526 1.00 25.66 322 VAL A C 1
ATOM 839 O O . VAL A 1 128 ? 8.463 54.520 48.527 1.00 25.33 322 VAL A O 1
ATOM 843 N N . HIS A 1 129 ? 6.712 55.790 49.096 1.00 24.54 323 HIS A N 1
ATOM 844 C CA . HIS A 1 129 ? 6.091 54.672 49.784 1.00 24.28 323 HIS A CA 1
ATOM 845 C C . HIS A 1 129 ? 5.692 53.515 48.883 1.00 22.91 323 HIS A C 1
ATOM 846 O O . HIS A 1 129 ? 5.712 52.365 49.316 1.00 23.85 323 HIS A O 1
ATOM 853 N N . GLU A 1 130 ? 5.351 53.798 47.631 1.00 21.41 324 GLU A N 1
ATOM 854 C CA . GLU A 1 130 ? 4.986 52.721 46.720 1.00 20.39 324 GLU A CA 1
ATOM 855 C C . GLU A 1 130 ? 6.258 51.933 46.423 1.00 21.17 324 GLU A C 1
ATOM 856 O O . GLU A 1 130 ? 6.226 50.715 46.266 1.00 19.42 324 GLU A O 1
ATOM 862 N N . ILE A 1 131 ? 7.377 52.645 46.343 1.00 19.47 325 ILE A N 1
ATOM 863 C CA . ILE A 1 131 ? 8.658 52.011 46.067 1.00 19.94 325 ILE A CA 1
ATOM 864 C C . ILE A 1 131 ? 9.090 51.215 47.287 1.00 19.25 325 ILE A C 1
ATOM 865 O O . ILE A 1 131 ? 9.579 50.092 47.161 1.00 19.48 325 ILE A O 1
ATOM 870 N N . ILE A 1 132 ? 8.908 51.801 48.468 1.00 20.05 326 ILE A N 1
ATOM 871 C CA . ILE A 1 132 ? 9.284 51.129 49.706 1.00 23.61 326 ILE A CA 1
ATOM 872 C C . ILE A 1 132 ? 8.595 49.775 49.799 1.00 23.68 326 ILE A C 1
ATOM 873 O O . ILE A 1 132 ? 9.234 48.773 50.121 1.00 22.92 326 ILE A O 1
ATOM 878 N N . TYR A 1 133 ? 7.296 49.744 49.507 1.00 25.55 327 TYR A N 1
ATOM 879 C CA . TYR A 1 133 ? 6.532 48.499 49.535 1.00 26.16 327 TYR A CA 1
ATOM 880 C C . TYR A 1 133 ? 7.080 47.495 48.537 1.00 24.93 327 TYR A C 1
ATOM 881 O O . TYR A 1 133 ? 7.207 46.309 48.833 1.00 24.96 327 TYR A O 1
ATOM 890 N N . THR A 1 134 ? 7.374 47.977 47.336 1.00 22.58 328 THR A N 1
ATOM 891 C CA . THR A 1 134 ? 7.889 47.126 46.279 1.00 23.31 328 THR A CA 1
ATOM 892 C C . THR A 1 134 ? 9.212 46.489 46.678 1.00 23.47 328 THR A C 1
ATOM 893 O O . THR A 1 134 ? 9.372 45.269 46.603 1.00 23.81 328 THR A O 1
ATOM 897 N N . MET A 1 135 ? 10.149 47.319 47.120 1.00 21.12 329 MET A N 1
ATOM 898 C CA . MET A 1 135 ? 11.465 46.836 47.497 1.00 22.19 329 MET A CA 1
ATOM 899 C C . MET A 1 135 ? 11.465 46.027 48.787 1.00 23.57 329 MET A C 1
ATOM 900 O O . MET A 1 135 ? 12.327 45.172 48.989 1.00 21.23 329 MET A O 1
ATOM 905 N N . LEU A 1 136 ? 10.484 46.286 49.646 1.00 23.26 330 LEU A N 1
ATOM 906 C CA . LEU A 1 136 ? 10.366 45.557 50.900 1.00 26.02 330 LEU A CA 1
ATOM 907 C C . LEU A 1 136 ? 10.144 44.082 50.567 1.00 24.16 330 LEU A C 1
ATOM 908 O O . LEU A 1 136 ? 10.695 43.194 51.218 1.00 24.65 330 LEU A O 1
ATOM 913 N N . ALA A 1 137 ? 9.344 43.830 49.535 1.00 26.13 331 ALA A N 1
ATOM 914 C CA . ALA A 1 137 ? 9.048 42.464 49.106 1.00 24.93 331 ALA A CA 1
ATOM 915 C C . ALA A 1 137 ? 10.329 41.677 48.832 1.00 25.32 331 ALA A C 1
ATOM 916 O O . ALA A 1 137 ? 10.417 40.483 49.131 1.00 24.87 331 ALA A O 1
ATOM 918 N N . SER A 1 138 ? 11.331 42.347 48.272 1.00 26.08 332 SER A N 1
ATOM 919 C CA . SER A 1 138 ? 12.594 41.686 47.965 1.00 24.12 332 SER A CA 1
ATOM 920 C C . SER A 1 138 ? 13.246 41.069 49.201 1.00 24.93 332 SER A C 1
ATOM 921 O O . SER A 1 138 ? 13.963 40.074 49.096 1.00 24.18 332 SER A O 1
ATOM 924 N N . LEU A 1 139 ? 12.991 41.658 50.369 1.00 24.08 333 LEU A N 1
ATOM 925 C CA . LEU A 1 139 ? 13.577 41.179 51.618 1.00 26.19 333 LEU A CA 1
ATOM 926 C C . LEU A 1 139 ? 12.660 40.257 52.405 1.00 26.44 333 LEU A C 1
ATOM 927 O O . LEU A 1 139 ? 13.008 39.839 53.510 1.00 27.49 333 LEU A O 1
ATOM 932 N N . MET A 1 140 ? 11.498 39.934 51.845 1.00 26.02 334 MET A N 1
ATOM 933 C CA . MET A 1 140 ? 10.540 39.088 52.549 1.00 27.10 334 MET A CA 1
ATOM 934 C C . MET A 1 140 ? 10.234 37.752 51.892 1.00 28.45 334 MET A C 1
ATOM 935 O O . MET A 1 140 ? 10.364 37.586 50.683 1.00 28.05 334 MET A O 1
ATOM 940 N N . ASN A 1 141 ? 9.836 36.798 52.725 1.00 29.63 335 ASN A N 1
ATOM 941 C CA . ASN A 1 141 ? 9.390 35.490 52.266 1.00 32.75 335 ASN A CA 1
ATOM 942 C C . ASN A 1 141 ? 8.133 35.329 53.101 1.00 33.23 335 ASN A C 1
ATOM 943 O O . ASN A 1 141 ? 7.777 36.244 53.843 1.00 33.61 335 ASN A O 1
ATOM 948 N N . LYS A 1 142 ? 7.458 34.192 52.996 1.00 33.79 336 LYS A N 1
ATOM 949 C CA . LYS A 1 142 ? 6.229 33.982 53.752 1.00 34.90 336 LYS A CA 1
ATOM 950 C C . LYS A 1 142 ? 6.420 33.977 55.268 1.00 34.40 336 LYS A C 1
ATOM 951 O O . LYS A 1 142 ? 5.490 34.283 56.012 1.00 33.82 336 LYS A O 1
ATOM 957 N N . ASP A 1 143 ? 7.625 33.639 55.719 1.00 33.97 337 ASP A N 1
ATOM 958 C CA . ASP A 1 143 ? 7.910 33.551 57.148 1.00 33.03 337 ASP A CA 1
ATOM 959 C C . ASP A 1 143 ? 8.496 34.792 57.834 1.00 32.69 337 ASP A C 1
ATOM 960 O O . ASP A 1 143 ? 8.495 34.867 59.057 1.00 31.60 337 ASP A O 1
ATOM 965 N N . GLY A 1 144 ? 8.999 35.762 57.077 1.00 31.32 338 GLY A N 1
ATOM 966 C CA . GLY A 1 144 ? 9.554 36.930 57.741 1.00 30.30 338 GLY A CA 1
ATOM 967 C C . GLY A 1 144 ? 10.259 37.938 56.860 1.00 28.63 338 GLY A C 1
ATOM 968 O O . GLY A 1 144 ? 10.222 37.844 55.637 1.00 28.04 338 GLY A O 1
ATOM 969 N N . VAL A 1 145 ? 10.904 38.910 57.497 1.00 27.14 339 VAL A N 1
ATOM 970 C CA . VAL A 1 145 ? 11.614 39.955 56.776 1.00 25.89 339 VAL A CA 1
ATOM 971 C C . VAL A 1 145 ? 13.055 40.130 57.247 1.00 26.13 339 VAL A C 1
ATOM 972 O O . VAL A 1 145 ? 13.361 40.022 58.443 1.00 24.21 339 VAL A O 1
ATOM 976 N N . LEU A 1 146 ? 13.934 40.392 56.289 1.00 25.38 340 LEU A N 1
ATOM 977 C CA . LEU A 1 146 ? 15.336 40.632 56.571 1.00 26.67 340 LEU A CA 1
ATOM 978 C C . LEU A 1 146 ? 15.489 42.090 56.981 1.00 25.81 340 LEU A C 1
ATOM 979 O O . LEU A 1 146 ? 14.981 42.991 56.310 1.00 27.04 340 LEU A O 1
ATOM 984 N N . ILE A 1 147 ? 16.182 42.317 58.089 1.00 26.62 341 ILE A N 1
ATOM 985 C CA . ILE A 1 147 ? 16.412 43.668 58.579 1.00 26.07 341 ILE A CA 1
ATOM 986 C C . ILE A 1 147 ? 17.903 43.871 58.823 1.00 27.09 341 ILE A C 1
ATOM 987 O O . ILE A 1 147 ? 18.681 42.910 58.815 1.00 25.98 341 ILE A O 1
ATOM 992 N N . SER A 1 148 ? 18.291 45.125 59.039 1.00 28.90 342 SER A N 1
ATOM 993 C CA . SER A 1 148 ? 19.686 45.477 59.293 1.00 31.47 342 SER A CA 1
ATOM 994 C C . SER A 1 148 ? 20.604 44.960 58.191 1.00 31.66 342 SER A C 1
ATOM 995 O O . SER A 1 148 ? 21.577 44.258 58.462 1.00 31.12 342 SER A O 1
ATOM 998 N N . GLU A 1 149 ? 20.292 45.316 56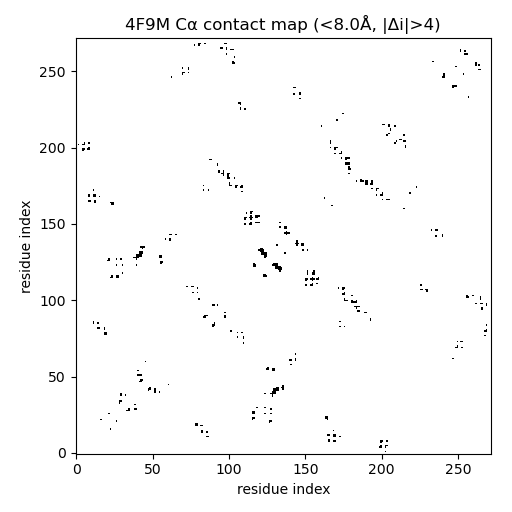.949 1.00 34.19 343 GLU A N 1
ATOM 999 C CA . GLU A 1 149 ? 21.081 44.875 55.804 1.00 35.84 343 GLU A CA 1
ATOM 1000 C C . GLU A 1 149 ? 21.342 43.376 55.820 1.00 35.81 343 GLU A C 1
ATOM 1001 O O . GLU A 1 149 ? 22.448 42.920 55.519 1.00 35.90 343 GLU A O 1
ATOM 1007 N N . GLY A 1 150 ? 20.315 42.613 56.178 1.00 33.84 344 GLY A N 1
ATOM 1008 C CA . GLY A 1 150 ? 20.439 41.170 56.209 1.00 34.83 344 GLY A CA 1
ATOM 1009 C C . GLY A 1 150 ? 21.118 40.579 57.432 1.00 34.66 344 GLY A C 1
ATOM 1010 O O . GLY A 1 150 ? 21.371 39.378 57.471 1.00 35.73 344 GLY A O 1
ATOM 1011 N N . GLN A 1 151 ? 21.414 41.401 58.432 1.00 34.80 345 GLN A N 1
ATOM 1012 C CA . GLN A 1 151 ? 22.063 40.887 59.633 1.00 35.10 345 GLN A CA 1
ATOM 1013 C C . GLN A 1 151 ? 21.032 40.344 60.611 1.00 32.84 345 GLN A C 1
ATOM 1014 O O . GLN A 1 151 ? 21.378 39.704 61.604 1.00 32.15 345 GLN A O 1
ATOM 1020 N N . GLY A 1 152 ? 19.764 40.607 60.327 1.00 31.08 346 GLY A N 1
ATOM 1021 C CA . GLY A 1 152 ? 18.703 40.129 61.190 1.00 30.76 346 GLY A CA 1
ATOM 1022 C C . GLY A 1 152 ? 17.502 39.639 60.404 1.00 30.83 346 GLY A C 1
ATOM 1023 O O . GLY A 1 152 ? 17.324 39.991 59.237 1.00 30.40 346 GLY A O 1
ATOM 1024 N N . PHE A 1 153 ? 16.681 38.811 61.043 1.00 30.22 347 PHE A N 1
ATOM 1025 C CA . PHE A 1 153 ? 15.481 38.274 60.415 1.00 31.95 347 PHE A CA 1
ATOM 1026 C C . PHE A 1 153 ? 14.362 38.249 61.442 1.00 32.17 347 PHE A C 1
ATOM 1027 O O . PHE A 1 153 ? 14.443 37.528 62.438 1.00 33.44 347 PHE A O 1
ATOM 1035 N N . MET A 1 154 ? 13.321 39.038 61.204 1.00 31.67 348 MET A N 1
ATOM 1036 C CA . MET A 1 154 ? 12.194 39.099 62.122 1.00 32.73 348 MET A CA 1
ATOM 1037 C C . MET A 1 154 ? 11.033 38.333 61.500 1.00 32.99 348 MET A C 1
ATOM 1038 O O . MET A 1 154 ? 10.661 38.584 60.355 1.00 31.95 348 MET A O 1
ATOM 1043 N N . THR A 1 155 ? 10.465 37.399 62.257 1.00 31.45 349 THR A N 1
ATOM 1044 C CA . THR A 1 155 ? 9.364 36.582 61.756 1.00 32.02 349 THR A CA 1
ATOM 1045 C C . THR A 1 155 ? 8.051 37.334 61.577 1.00 32.51 349 THR A C 1
ATOM 1046 O O . THR A 1 155 ? 7.705 38.226 62.357 1.00 31.84 349 THR A O 1
ATOM 1050 N N . ARG A 1 156 ? 7.322 36.953 60.533 1.00 32.37 350 ARG A N 1
ATOM 1051 C CA . ARG A 1 156 ? 6.041 37.559 60.206 1.00 33.91 350 ARG A CA 1
ATOM 1052 C C . ARG A 1 156 ? 5.024 37.386 61.333 1.00 34.59 350 ARG A C 1
ATOM 1053 O O . ARG A 1 156 ? 4.292 38.315 61.678 1.00 33.47 350 ARG A O 1
ATOM 1061 N N . GLU A 1 157 ? 4.985 36.193 61.907 1.00 36.58 351 GLU A N 1
ATOM 1062 C CA . GLU A 1 157 ? 4.040 35.911 62.978 1.00 38.77 351 GLU A CA 1
ATOM 1063 C C . GLU A 1 157 ? 4.315 36.767 64.214 1.00 38.31 351 GLU A C 1
ATOM 1064 O O . GLU A 1 157 ? 3.383 37.202 64.893 1.00 38.96 351 GLU A O 1
ATOM 1070 N N . PHE A 1 158 ? 5.589 37.025 64.495 1.00 37.41 352 PHE A N 1
ATOM 1071 C CA . PHE A 1 158 ? 5.957 37.853 65.640 1.00 36.32 352 PHE A CA 1
ATOM 1072 C C . PHE A 1 158 ? 5.473 39.280 65.412 1.00 35.69 352 PHE A C 1
ATOM 1073 O O . PHE A 1 158 ? 4.920 39.910 66.315 1.00 34.86 352 PHE A O 1
ATOM 1081 N N . LEU A 1 159 ? 5.678 39.785 64.197 1.00 35.51 353 LEU A N 1
ATOM 1082 C CA . LEU A 1 159 ? 5.259 41.138 63.850 1.00 36.00 353 LEU A CA 1
ATOM 1083 C C . LEU A 1 159 ? 3.740 41.257 63.835 1.00 36.70 353 LEU A C 1
ATOM 1084 O O . LEU A 1 159 ? 3.176 42.226 64.345 1.00 36.28 353 LEU A O 1
ATOM 1089 N N . LYS A 1 160 ? 3.087 40.266 63.240 1.00 38.62 354 LYS A N 1
ATOM 1090 C CA . LYS A 1 160 ? 1.634 40.246 63.140 1.00 40.27 354 LYS A CA 1
ATOM 1091 C C . LYS A 1 160 ? 0.969 40.179 64.510 1.00 40.64 354 LYS A C 1
ATOM 1092 O O . LYS A 1 160 ? -0.156 40.649 64.684 1.00 40.99 354 LYS A O 1
ATOM 1098 N N . SER A 1 161 ? 1.667 39.598 65.480 1.00 42.05 355 SER A N 1
ATOM 1099 C CA . SER A 1 161 ? 1.123 39.456 66.825 1.00 42.96 355 SER A CA 1
ATOM 1100 C C . SER A 1 161 ? 1.226 40.723 67.669 1.00 43.51 355 SER A C 1
ATOM 1101 O O . SER A 1 161 ? 0.658 40.788 68.757 1.00 44.65 355 SER A O 1
ATOM 1104 N N . LEU A 1 162 ? 1.951 41.727 67.180 1.00 43.71 356 LEU A N 1
ATOM 1105 C CA . LEU A 1 162 ? 2.094 42.974 67.925 1.00 43.52 356 LEU A CA 1
ATOM 1106 C C . LEU A 1 162 ? 0.709 43.549 68.206 1.00 43.49 356 LEU A C 1
ATOM 1107 O O . LEU A 1 162 ? -0.140 43.598 67.317 1.00 44.12 356 LEU A O 1
ATOM 1112 N N . ARG A 1 163 ? 0.489 43.981 69.445 1.00 43.66 357 ARG A N 1
ATOM 1113 C CA . ARG A 1 163 ? -0.800 44.528 69.853 1.00 43.21 357 ARG A CA 1
ATOM 1114 C C . ARG A 1 163 ? -1.321 45.628 68.938 1.00 42.94 357 ARG A C 1
ATOM 1115 O O . ARG A 1 163 ? -0.555 46.292 68.242 1.00 42.60 357 ARG A O 1
ATOM 1123 N N . LYS A 1 164 ? -2.639 45.806 68.944 1.00 42.67 358 LYS A N 1
ATOM 1124 C CA . LYS A 1 164 ? -3.298 46.804 68.110 1.00 42.05 358 LYS A CA 1
ATOM 1125 C C . LYS A 1 164 ? -2.776 48.221 68.314 1.00 42.09 358 LYS A C 1
ATOM 1126 O O . LYS A 1 164 ? -2.447 48.624 69.433 1.00 42.84 358 LYS A O 1
ATOM 1132 N N . PRO A 1 165 ? -2.693 48.996 67.223 1.00 41.47 359 PRO A N 1
ATOM 1133 C CA . PRO A 1 165 ? -3.069 48.546 65.879 1.00 41.60 359 PRO A CA 1
ATOM 1134 C C . PRO A 1 165 ? -1.826 48.236 65.046 1.00 41.34 359 PRO A C 1
ATOM 1135 O O . PRO A 1 165 ? -1.902 48.102 63.825 1.00 41.84 359 PRO A O 1
ATOM 1139 N N . PHE A 1 166 ? -0.686 48.126 65.722 1.00 41.57 360 PHE A N 1
ATOM 1140 C CA . PHE A 1 166 ? 0.593 47.857 65.069 1.00 41.77 360 PHE A CA 1
ATOM 1141 C C . PHE A 1 166 ? 0.629 46.573 64.253 1.00 41.80 360 PHE A C 1
ATOM 1142 O O . PHE A 1 166 ? 1.172 46.551 63.148 1.00 42.93 360 PHE A O 1
ATOM 1150 N N . GLY A 1 167 ? 0.050 45.509 64.797 1.00 41.74 361 GLY A N 1
ATOM 1151 C CA . GLY A 1 167 ? 0.036 44.239 64.096 1.00 42.07 361 GLY A CA 1
ATOM 1152 C C . GLY A 1 167 ? -0.546 44.346 62.700 1.00 42.54 361 GLY A C 1
ATOM 1153 O O . GLY A 1 167 ? 0.009 43.796 61.748 1.00 42.41 361 GLY A O 1
ATOM 1154 N N . ASP A 1 168 ? -1.666 45.052 62.573 1.00 42.37 362 ASP A N 1
ATOM 1155 C CA . ASP A 1 168 ? -2.307 45.217 61.276 1.00 42.91 362 ASP A CA 1
ATOM 1156 C C . ASP A 1 168 ? -1.581 46.254 60.424 1.00 42.26 362 ASP A C 1
ATOM 1157 O O . ASP A 1 168 ? -1.986 46.544 59.300 1.00 43.01 362 ASP A O 1
ATOM 1162 N N . PHE A 1 169 ? -0.503 46.806 60.969 1.00 41.08 363 PHE A N 1
ATOM 1163 C CA . PHE A 1 169 ? 0.303 47.793 60.258 1.00 40.46 363 PHE A CA 1
ATOM 1164 C C . PHE A 1 169 ? 1.437 47.075 59.527 1.00 38.87 363 PHE A C 1
ATOM 1165 O O . PHE A 1 169 ? 1.930 47.550 58.501 1.00 38.42 363 PHE A O 1
ATOM 1173 N N . MET A 1 170 ? 1.842 45.928 60.066 1.00 38.20 364 MET A N 1
ATOM 1174 C CA . MET A 1 170 ? 2.922 45.132 59.487 1.00 37.49 364 MET A CA 1
ATOM 1175 C C . MET A 1 170 ? 2.409 44.128 58.452 1.00 37.39 364 MET A C 1
ATOM 1176 O O . MET A 1 170 ? 2.926 44.047 57.338 1.00 36.57 364 MET A O 1
ATOM 1181 N N . GLU A 1 171 ? 1.387 43.370 58.837 1.00 36.44 365 GLU A N 1
ATOM 1182 C CA . GLU A 1 171 ? 0.798 42.329 57.997 1.00 35.97 365 GLU A CA 1
ATOM 1183 C C . GLU A 1 171 ? 0.536 42.644 56.523 1.00 34.59 365 GLU A C 1
ATOM 1184 O O . GLU A 1 171 ? 0.878 41.844 55.654 1.00 34.81 365 GLU A O 1
ATOM 1190 N N . PRO A 1 172 ? -0.090 43.795 56.218 1.00 33.98 366 PRO A N 1
ATOM 1191 C CA . PRO A 1 172 ? -0.357 44.125 54.816 1.00 33.37 366 PRO A CA 1
ATOM 1192 C C . PRO A 1 172 ? 0.886 44.124 53.926 1.00 33.09 366 PRO A C 1
ATOM 1193 O O . PRO A 1 172 ? 0.806 43.790 52.744 1.00 33.08 366 PRO A O 1
ATOM 1197 N N . LYS A 1 173 ? 2.030 44.508 54.485 1.00 32.78 367 LYS A N 1
ATOM 1198 C CA . LYS A 1 173 ? 3.263 44.530 53.708 1.00 31.87 367 LYS A CA 1
ATOM 1199 C C . LYS A 1 173 ? 3.626 43.110 53.272 1.00 30.93 367 LYS A C 1
ATOM 1200 O O . LYS A 1 173 ? 4.086 42.889 52.149 1.00 30.47 367 LYS A O 1
ATOM 1206 N N . PHE A 1 174 ? 3.417 42.148 54.163 1.00 30.91 368 PHE A N 1
ATOM 1207 C CA . PHE A 1 174 ? 3.698 40.751 53.854 1.00 30.44 368 PHE A CA 1
ATOM 1208 C C . PHE A 1 174 ? 2.673 40.248 52.842 1.00 31.39 368 PHE A C 1
ATOM 1209 O O . PHE A 1 174 ? 3.012 39.508 51.915 1.00 30.88 368 PHE A O 1
ATOM 1217 N N . GLU A 1 175 ? 1.421 40.661 53.018 1.00 31.84 369 GLU A N 1
ATOM 1218 C CA . GLU A 1 175 ? 0.352 40.257 52.113 1.00 32.94 369 GLU A CA 1
ATOM 1219 C C . GLU A 1 175 ? 0.712 40.652 50.688 1.00 31.86 369 GLU A C 1
ATOM 1220 O O . GLU A 1 175 ? 0.573 39.859 49.753 1.00 30.85 369 GLU A O 1
ATOM 1226 N N . PHE A 1 176 ? 1.184 41.882 50.527 1.00 30.86 370 PHE A N 1
ATOM 1227 C CA . PHE A 1 176 ? 1.567 42.362 49.209 1.00 29.54 370 PHE A CA 1
ATOM 1228 C C . PHE A 1 176 ? 2.779 41.610 48.669 1.00 27.85 370 PHE A C 1
ATOM 1229 O O . PHE A 1 176 ? 2.773 41.150 47.524 1.00 26.10 370 PHE A O 1
ATOM 1237 N N . ALA A 1 177 ? 3.816 41.492 49.498 1.00 26.09 371 ALA A N 1
ATOM 1238 C CA . ALA A 1 177 ? 5.054 40.819 49.115 1.00 26.67 371 ALA A CA 1
ATOM 1239 C C . ALA A 1 177 ? 4.842 39.402 48.591 1.00 27.14 371 ALA A C 1
ATOM 1240 O O . ALA A 1 177 ? 5.456 38.998 47.602 1.00 28.36 371 ALA A O 1
ATOM 1242 N N . VAL A 1 178 ? 3.981 38.642 49.255 1.00 28.55 372 VAL A N 1
ATOM 1243 C CA . VAL A 1 178 ? 3.713 37.275 48.829 1.00 29.61 372 VAL A CA 1
ATOM 1244 C C . VAL A 1 178 ? 3.170 37.240 47.407 1.00 29.45 372 VAL A C 1
ATOM 1245 O O . VAL A 1 178 ? 3.618 36.441 46.585 1.00 31.03 372 VAL A O 1
ATOM 1249 N N . LYS A 1 179 ? 2.208 38.108 47.112 1.00 30.45 373 LYS A N 1
ATOM 1250 C CA . LYS A 1 179 ? 1.628 38.162 45.777 1.00 30.79 373 LYS A CA 1
ATOM 1251 C C . LYS A 1 179 ? 2.652 38.672 44.772 1.00 29.56 373 LYS A C 1
ATOM 1252 O O . LYS A 1 179 ? 2.842 38.079 43.711 1.00 29.37 373 LYS A O 1
ATOM 1258 N N . PHE A 1 180 ? 3.309 39.777 45.114 1.00 27.66 374 PHE A N 1
ATOM 1259 C CA . PHE A 1 180 ? 4.292 40.385 44.224 1.00 26.28 374 PHE A CA 1
ATOM 1260 C C . PHE A 1 180 ? 5.478 39.467 43.905 1.00 26.72 374 PHE A C 1
ATOM 1261 O O . PHE A 1 180 ? 5.914 39.392 42.753 1.00 26.29 374 PHE A O 1
ATOM 1269 N N . ASN A 1 181 ? 5.997 38.769 44.913 1.00 24.28 375 ASN A N 1
ATOM 1270 C CA . ASN A 1 181 ? 7.131 37.876 44.701 1.00 23.34 375 ASN A CA 1
ATOM 1271 C C . ASN A 1 181 ? 6.764 36.676 43.839 1.00 23.81 375 ASN A C 1
ATOM 1272 O O . ASN A 1 181 ? 7.640 36.017 43.281 1.00 23.15 375 ASN A O 1
ATOM 1277 N N . ALA A 1 182 ? 5.472 36.395 43.725 1.00 23.98 376 ALA A N 1
ATOM 1278 C CA . ALA A 1 182 ? 5.026 35.276 42.900 1.00 25.11 376 ALA A CA 1
ATOM 1279 C C . ALA A 1 182 ? 5.347 35.591 41.439 1.00 26.04 376 ALA A C 1
ATOM 1280 O O . ALA A 1 182 ? 5.361 34.701 40.590 1.00 25.99 376 ALA A O 1
ATOM 1282 N N . LEU A 1 183 ? 5.617 36.865 41.160 1.00 25.27 377 LEU A N 1
ATOM 1283 C CA . LEU A 1 183 ? 5.951 37.302 39.811 1.00 25.83 377 LEU A CA 1
ATOM 1284 C C . LEU A 1 183 ? 7.389 36.954 39.430 1.00 25.47 377 LEU A C 1
ATOM 1285 O O . LEU A 1 183 ? 7.731 36.922 38.251 1.00 24.70 377 LEU A O 1
ATOM 1290 N N . GLU A 1 184 ? 8.231 36.702 40.428 1.00 26.11 378 GLU A N 1
ATOM 1291 C CA . GLU A 1 184 ? 9.623 36.323 40.183 1.00 26.53 378 GLU A CA 1
ATOM 1292 C C . GLU A 1 184 ? 10.453 37.361 39.427 1.00 26.51 378 GLU A C 1
ATOM 1293 O O . GLU A 1 184 ? 11.218 37.004 38.531 1.00 23.43 378 GLU A O 1
ATOM 1299 N N . LEU A 1 185 ? 10.309 38.637 39.764 1.00 23.50 379 LEU A N 1
ATOM 1300 C CA . LEU A 1 185 ? 11.096 39.659 39.084 1.00 22.58 379 LEU A CA 1
ATOM 1301 C C . LEU A 1 185 ? 12.517 39.632 39.649 1.00 22.00 379 LEU A C 1
ATOM 1302 O O . LEU A 1 185 ? 12.725 39.199 40.784 1.00 23.59 379 LEU A O 1
ATOM 1307 N N . ASP A 1 186 ? 13.496 40.063 38.864 1.00 21.73 380 ASP A N 1
ATOM 1308 C CA . ASP A 1 186 ? 14.860 40.125 39.385 1.00 22.47 380 ASP A CA 1
ATOM 1309 C C . ASP A 1 186 ? 15.222 41.597 39.533 1.00 22.23 380 ASP A C 1
ATOM 1310 O O . ASP A 1 186 ? 14.407 42.470 39.212 1.00 20.75 380 ASP A O 1
ATOM 1315 N N . ASP A 1 187 ? 16.420 41.876 40.037 1.00 21.87 381 ASP A N 1
ATOM 1316 C CA . ASP A 1 187 ? 16.855 43.256 40.236 1.00 21.09 381 ASP A CA 1
ATOM 1317 C C . ASP A 1 187 ? 16.831 44.073 38.945 1.00 18.89 381 ASP A C 1
ATOM 1318 O O . ASP A 1 187 ? 16.541 45.264 38.974 1.00 20.84 381 ASP A O 1
ATOM 1323 N N . SER A 1 188 ? 17.151 43.442 37.819 1.00 19.56 382 SER A N 1
ATOM 1324 C CA . SER A 1 188 ? 17.136 44.154 36.545 1.00 18.87 382 SER A CA 1
ATOM 1325 C C . SER A 1 188 ? 15.704 44.572 36.208 1.00 18.40 382 SER A C 1
ATOM 1326 O O . SER A 1 188 ? 15.477 45.685 35.74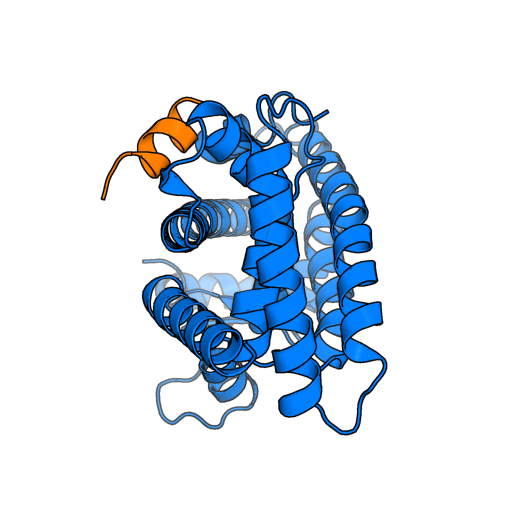0 1.00 18.88 382 SER A O 1
ATOM 1329 N N . ASP A 1 189 ? 14.740 43.686 36.452 1.00 19.01 383 ASP A N 1
ATOM 1330 C CA . ASP A 1 189 ? 13.340 44.026 36.184 1.00 19.23 383 ASP A CA 1
ATOM 1331 C C . ASP A 1 189 ? 12.921 45.164 37.113 1.00 19.51 383 ASP A C 1
ATOM 1332 O O . ASP A 1 189 ? 12.353 46.169 36.677 1.00 17.20 383 ASP A O 1
ATOM 1337 N N . LEU A 1 190 ? 13.213 44.994 38.401 1.00 19.84 384 LEU A N 1
ATOM 1338 C CA . LEU A 1 190 ? 12.845 45.975 39.412 1.00 20.15 384 LEU A CA 1
ATOM 1339 C C . LEU A 1 190 ? 13.393 47.381 39.178 1.00 16.81 384 LEU A C 1
ATOM 1340 O O . LEU A 1 190 ? 12.692 48.358 39.394 1.00 14.26 384 LEU A O 1
ATOM 1345 N N . ALA A 1 191 ? 14.637 47.490 38.729 1.00 17.20 385 ALA A N 1
ATOM 1346 C CA . ALA A 1 191 ? 15.217 48.812 38.490 1.00 19.16 385 ALA A CA 1
ATOM 1347 C C . ALA A 1 191 ? 14.340 49.648 37.549 1.00 19.45 385 ALA A C 1
ATOM 1348 O O . ALA A 1 191 ? 14.081 50.828 37.805 1.00 18.20 385 ALA A O 1
ATOM 1350 N N . ILE A 1 192 ? 13.874 49.035 36.464 1.00 18.13 386 ILE A N 1
ATOM 1351 C CA . ILE A 1 192 ? 13.041 49.757 35.510 1.00 18.74 386 ILE A CA 1
ATOM 1352 C C . ILE A 1 192 ? 11.643 49.978 36.074 1.00 17.15 386 ILE A C 1
ATOM 1353 O O . ILE A 1 192 ? 11.070 51.054 35.921 1.00 15.98 386 ILE A O 1
ATOM 1358 N N . PHE A 1 193 ? 11.100 48.950 36.721 1.00 18.08 387 PHE A N 1
ATOM 1359 C CA . PHE A 1 193 ? 9.764 49.034 37.312 1.00 19.10 387 PHE A CA 1
ATOM 1360 C C . PHE A 1 193 ? 9.686 50.224 38.276 1.00 18.95 387 PHE A C 1
ATOM 1361 O O . PHE A 1 193 ? 8.733 51.017 38.226 1.00 18.77 387 PHE A O 1
ATOM 1369 N N . ILE A 1 194 ? 10.689 50.353 39.142 1.00 17.29 388 ILE A N 1
ATOM 1370 C CA . ILE A 1 194 ? 10.738 51.453 40.116 1.00 17.52 388 ILE A CA 1
ATOM 1371 C C . ILE A 1 194 ? 10.840 52.812 39.420 1.00 16.11 388 ILE A C 1
ATOM 1372 O O . ILE A 1 194 ? 10.206 53.780 39.834 1.00 17.25 388 ILE A O 1
ATOM 1377 N N . ALA A 1 195 ? 11.642 52.883 38.363 1.00 17.88 389 ALA A N 1
ATOM 1378 C CA . ALA A 1 195 ? 11.797 54.127 37.621 1.00 18.11 389 ALA A CA 1
ATOM 1379 C C . ALA A 1 195 ? 10.447 54.550 37.021 1.00 18.55 389 ALA A C 1
ATOM 1380 O O . ALA A 1 195 ? 10.070 55.723 37.068 1.00 15.39 389 ALA A O 1
ATOM 1382 N N . VAL A 1 196 ? 9.726 53.589 36.451 1.00 18.51 390 VAL A N 1
ATOM 1383 C CA . VAL A 1 196 ? 8.428 53.878 35.853 1.00 18.83 390 VAL A CA 1
ATOM 1384 C C . VAL A 1 196 ? 7.477 54.485 36.889 1.00 18.55 390 VAL A C 1
ATOM 1385 O O . VAL A 1 196 ? 6.795 55.476 36.617 1.00 18.32 390 VAL A O 1
ATOM 1389 N N . ILE A 1 197 ? 7.443 53.897 38.077 1.00 19.30 391 ILE A N 1
ATOM 1390 C CA . ILE A 1 197 ? 6.578 54.388 39.146 1.00 19.60 391 ILE A CA 1
ATOM 1391 C C . ILE A 1 197 ? 6.938 55.813 39.582 1.00 19.63 391 ILE A C 1
ATOM 1392 O O . ILE A 1 197 ? 6.065 56.659 39.757 1.00 17.74 391 ILE A O 1
ATOM 1397 N N . ILE A 1 198 ? 8.226 56.093 39.742 1.00 19.95 392 ILE A N 1
ATOM 1398 C CA . ILE A 1 198 ? 8.637 57.421 40.177 1.00 17.69 392 ILE A CA 1
ATOM 1399 C C . ILE A 1 198 ? 8.257 58.497 39.158 1.00 15.12 392 ILE A C 1
ATOM 1400 O O . ILE A 1 198 ? 7.858 59.600 39.529 1.00 13.96 392 ILE A O 1
ATOM 1405 N N . LEU A 1 199 ? 8.375 58.167 37.877 1.00 17.47 393 LEU A N 1
ATOM 1406 C CA . LEU A 1 199 ? 8.057 59.108 36.809 1.00 19.73 393 LEU A CA 1
ATOM 1407 C C . LEU A 1 199 ? 6.584 59.050 36.388 1.00 18.96 393 LEU A C 1
ATOM 1408 O O . LEU A 1 199 ? 6.273 58.940 35.205 1.00 20.09 393 LEU A O 1
ATOM 1413 N N . SER A 1 200 ? 5.686 59.133 37.367 1.00 21.66 394 SER A N 1
ATOM 1414 C CA . SER A 1 200 ? 4.246 59.105 37.096 1.00 22.48 394 SER A CA 1
ATOM 1415 C C . SER A 1 200 ? 3.735 60.528 36.885 1.00 22.18 394 SER A C 1
ATOM 1416 O O . SER A 1 200 ? 3.746 61.339 37.802 1.00 21.83 394 SER A O 1
ATOM 1419 N N . GLY A 1 201 ? 3.293 60.817 35.663 1.00 23.05 395 GLY A N 1
ATOM 1420 C CA . GLY A 1 201 ? 2.810 62.145 35.334 1.00 26.02 395 GLY A CA 1
ATOM 1421 C C . GLY A 1 201 ? 1.455 62.556 35.884 1.00 26.64 395 GLY A C 1
ATOM 1422 O O . GLY A 1 201 ? 0.999 63.669 35.612 1.00 27.62 395 GLY A O 1
ATOM 1423 N N . ASP A 1 202 ? 0.813 61.693 36.667 1.00 27.66 396 ASP A N 1
ATOM 1424 C CA . ASP A 1 202 ? -0.497 62.030 37.213 1.00 28.33 396 ASP A CA 1
ATOM 1425 C C . ASP A 1 202 ? -0.521 62.260 38.724 1.00 28.58 396 ASP A C 1
ATOM 1426 O O . ASP A 1 202 ? -1.589 62.266 39.340 1.00 27.89 396 ASP A O 1
ATOM 1431 N N . ARG A 1 203 ? 0.653 62.462 39.324 1.00 26.62 397 ARG A N 1
ATOM 1432 C CA . ARG A 1 203 ? 0.715 62.728 40.756 1.00 24.63 397 ARG A CA 1
ATOM 1433 C C . ARG A 1 203 ? 0.045 64.082 40.973 1.00 25.86 397 ARG A C 1
ATOM 1434 O O . ARG A 1 203 ? 0.147 64.971 40.130 1.00 24.98 397 ARG A O 1
ATOM 1442 N N . PRO A 1 204 ? -0.633 64.258 42.113 1.00 27.07 398 PRO A N 1
ATOM 1443 C CA . PRO A 1 204 ? -1.325 65.510 42.432 1.00 27.64 398 PRO A CA 1
ATOM 1444 C C . PRO A 1 204 ? -0.371 66.692 42.549 1.00 26.72 398 PRO A C 1
ATOM 1445 O O . PRO A 1 204 ? 0.670 66.593 43.205 1.00 26.78 398 PRO A O 1
ATOM 1449 N N . GLY A 1 205 ? -0.724 67.798 41.903 1.00 25.22 399 GLY A N 1
ATOM 1450 C CA . GLY A 1 205 ? 0.082 69.002 41.995 1.00 23.13 399 GLY A CA 1
ATOM 1451 C C . GLY A 1 205 ? 1.285 69.179 41.090 1.00 22.35 399 GLY A C 1
ATOM 1452 O O . GLY A 1 205 ? 2.052 70.119 41.294 1.00 20.63 399 GLY A O 1
ATOM 1453 N N . LEU A 1 206 ? 1.465 68.301 40.106 1.00 21.49 400 LEU A N 1
ATOM 1454 C CA . LEU A 1 206 ? 2.597 68.430 39.187 1.00 21.95 400 LEU A CA 1
ATOM 1455 C C . LEU A 1 206 ? 2.371 69.662 38.316 1.00 23.30 400 LEU A C 1
ATOM 1456 O O . LEU A 1 206 ? 1.239 69.947 37.925 1.00 23.15 400 LEU A O 1
ATOM 1461 N N . LEU A 1 207 ? 3.447 70.383 38.013 1.00 22.10 401 LEU A N 1
ATOM 1462 C CA . LEU A 1 207 ? 3.356 71.601 37.208 1.00 23.37 401 LEU A CA 1
ATOM 1463 C C . LEU A 1 207 ? 3.582 71.393 35.716 1.00 22.44 401 LEU A C 1
ATOM 1464 O O . LEU A 1 207 ? 2.887 71.979 34.886 1.00 21.06 401 LEU A O 1
ATOM 1469 N N . ASN A 1 208 ? 4.564 70.564 35.382 1.00 22.91 402 ASN A N 1
ATOM 1470 C CA . ASN A 1 208 ? 4.903 70.291 33.989 1.00 22.59 402 ASN A CA 1
ATOM 1471 C C . ASN A 1 208 ? 4.772 68.799 33.736 1.00 22.30 402 ASN A C 1
ATOM 1472 O O . ASN A 1 208 ? 5.722 68.034 33.901 1.00 20.21 402 ASN A O 1
ATOM 1477 N N . VAL A 1 209 ? 3.578 68.395 33.322 1.00 20.68 403 VAL A N 1
ATOM 1478 C CA . VAL A 1 209 ? 3.268 66.994 33.082 1.00 20.59 403 VAL A CA 1
ATOM 1479 C C . VAL A 1 209 ? 3.950 66.333 31.891 1.00 20.40 403 VAL A C 1
ATOM 1480 O O . VAL A 1 209 ? 4.497 65.235 32.014 1.00 21.25 403 VAL A O 1
ATOM 1484 N N . LYS A 1 210 ? 3.920 67.002 30.743 1.00 20.11 404 LYS A N 1
ATOM 1485 C CA . LYS A 1 210 ? 4.487 66.450 29.517 1.00 20.69 404 LYS A CA 1
ATOM 1486 C C . LYS A 1 210 ? 5.912 65.892 29.621 1.00 20.14 404 LYS A C 1
ATOM 1487 O O . LYS A 1 210 ? 6.167 64.761 29.208 1.00 18.43 404 LYS A O 1
ATOM 1493 N N . PRO A 1 211 ? 6.857 66.670 30.166 1.00 20.40 405 PRO A N 1
ATOM 1494 C CA . PRO A 1 211 ? 8.212 66.107 30.249 1.00 22.37 405 PRO A CA 1
ATOM 1495 C C . PRO A 1 211 ? 8.290 64.817 31.070 1.00 21.52 405 PRO A C 1
ATOM 1496 O O . PRO A 1 211 ? 9.075 63.922 30.754 1.00 22.58 405 PRO A O 1
ATOM 1500 N N . ILE A 1 212 ? 7.473 64.723 32.116 1.00 19.83 406 ILE A N 1
ATOM 1501 C CA . ILE A 1 212 ? 7.439 63.534 32.952 1.00 19.19 406 ILE A CA 1
ATOM 1502 C C . ILE A 1 212 ? 6.817 62.375 32.168 1.00 21.50 406 ILE A C 1
ATOM 1503 O O . ILE A 1 212 ? 7.342 61.258 32.175 1.00 20.75 406 ILE A O 1
ATOM 1508 N N . GLU A 1 213 ? 5.710 62.646 31.477 1.00 21.90 407 GLU A N 1
ATOM 1509 C CA . GLU A 1 213 ? 5.047 61.620 30.681 1.00 22.64 407 GLU A CA 1
ATOM 1510 C C . GLU A 1 213 ? 5.960 61.092 29.569 1.00 23.92 407 GLU A C 1
ATOM 1511 O O . GLU A 1 213 ? 5.948 59.897 29.271 1.00 23.61 407 GLU A O 1
ATOM 1517 N N . ASP A 1 214 ? 6.751 61.970 28.954 1.00 23.55 408 ASP A N 1
ATOM 1518 C CA . ASP A 1 214 ? 7.651 61.535 27.888 1.00 23.76 408 ASP A CA 1
ATOM 1519 C C . ASP A 1 214 ? 8.748 60.632 28.453 1.00 21.51 408 ASP A C 1
ATOM 1520 O O . ASP A 1 214 ? 9.135 59.661 27.817 1.00 21.43 408 ASP A O 1
ATOM 1525 N N . ILE A 1 215 ? 9.246 60.950 29.645 1.00 21.62 409 ILE A N 1
ATOM 1526 C CA . ILE A 1 215 ? 10.284 60.125 30.260 1.00 20.63 409 ILE A CA 1
ATOM 1527 C C . ILE A 1 215 ? 9.682 58.772 30.606 1.00 19.98 409 ILE A C 1
ATOM 1528 O O . ILE A 1 215 ? 10.294 57.733 30.347 1.00 18.89 409 ILE A O 1
ATOM 1533 N N . GLN A 1 216 ? 8.472 58.774 31.166 1.00 18.15 410 GLN A N 1
ATOM 1534 C CA . GLN A 1 216 ? 7.841 57.511 31.531 1.00 19.76 410 GLN A CA 1
ATOM 1535 C C . GLN A 1 216 ? 7.541 56.645 30.313 1.00 19.68 410 GLN A C 1
ATOM 1536 O O . GLN A 1 216 ? 7.745 55.430 30.347 1.00 19.75 410 GLN A O 1
ATOM 1542 N N . ASP A 1 217 ? 7.056 57.259 29.237 1.00 22.39 411 ASP A N 1
ATOM 1543 C CA . ASP A 1 217 ? 6.749 56.496 28.032 1.00 21.00 411 ASP A CA 1
ATOM 1544 C C . ASP A 1 217 ? 7.961 55.704 27.581 1.00 19.69 411 ASP A C 1
ATOM 1545 O O . ASP A 1 217 ? 7.840 54.537 27.207 1.00 19.08 411 ASP A O 1
ATOM 1550 N N . ASN A 1 218 ? 9.129 56.340 27.607 1.00 19.06 412 ASN A N 1
ATOM 1551 C CA . ASN A 1 218 ? 10.356 55.660 27.200 1.00 20.31 412 ASN A CA 1
ATOM 1552 C C . ASN A 1 218 ? 10.741 54.578 28.220 1.00 17.85 412 ASN A C 1
ATOM 1553 O O . ASN A 1 218 ? 11.189 53.496 27.844 1.00 20.25 412 ASN A O 1
ATOM 1558 N N . LEU A 1 219 ? 10.571 54.860 29.509 1.00 17.83 413 LEU A N 1
ATOM 1559 C CA . LEU A 1 219 ? 10.893 53.863 30.528 1.00 17.94 413 LEU A CA 1
ATOM 1560 C C . LEU A 1 219 ? 9.967 52.651 30.382 1.00 17.13 413 LEU A C 1
ATOM 1561 O O . LEU A 1 219 ? 10.393 51.511 30.562 1.00 15.64 413 LEU A O 1
ATOM 1566 N N . LEU A 1 220 ? 8.696 52.905 30.072 1.00 18.75 414 LEU A N 1
ATOM 1567 C CA . LEU A 1 220 ? 7.725 51.828 29.883 1.00 18.51 414 LEU A CA 1
ATOM 1568 C C . LEU A 1 220 ? 8.131 50.940 28.704 1.00 19.14 414 LEU A C 1
ATOM 1569 O O . LEU A 1 220 ? 7.988 49.717 28.759 1.00 18.86 414 LEU A O 1
ATOM 1574 N N . GLN A 1 221 ? 8.626 51.552 27.634 1.00 20.05 415 GLN A N 1
ATOM 1575 C CA . GLN A 1 221 ? 9.060 50.784 26.475 1.00 22.41 415 GLN A CA 1
ATOM 1576 C C . GLN A 1 221 ? 10.270 49.943 26.891 1.00 20.67 415 GLN A C 1
ATOM 1577 O O . GLN A 1 221 ? 10.428 48.791 26.465 1.00 18.72 415 GLN A O 1
ATOM 1583 N N . ALA A 1 222 ? 11.111 50.524 27.741 1.00 20.94 416 ALA A N 1
ATOM 1584 C CA . ALA A 1 222 ? 12.298 49.830 28.239 1.00 21.04 416 ALA A CA 1
ATOM 1585 C C . ALA A 1 222 ? 11.866 48.657 29.116 1.00 19.16 416 ALA A C 1
ATOM 1586 O O . ALA A 1 222 ? 12.455 47.576 29.058 1.00 18.02 416 ALA A O 1
ATOM 1588 N N . LEU A 1 223 ? 10.832 48.869 29.925 1.00 19.50 417 LEU A N 1
ATOM 1589 C CA . LEU A 1 223 ? 10.329 47.812 30.793 1.00 19.42 417 LEU A CA 1
ATOM 1590 C C . LEU A 1 223 ? 9.713 46.690 29.966 1.00 18.85 417 LEU A C 1
ATOM 1591 O O . LEU A 1 223 ? 9.944 45.515 30.239 1.00 16.98 417 LEU A O 1
ATOM 1596 N N . GLU A 1 224 ? 8.924 47.049 28.956 1.00 20.97 418 GLU A N 1
ATOM 1597 C CA . GLU A 1 224 ? 8.300 46.034 28.111 1.00 22.93 418 GLU A CA 1
ATOM 1598 C C . GLU A 1 224 ? 9.351 45.125 27.455 1.00 20.70 418 GLU A C 1
ATOM 1599 O O . GLU A 1 224 ? 9.229 43.897 27.472 1.00 18.35 418 GLU A O 1
ATOM 1605 N N . LEU A 1 225 ? 10.388 45.725 26.884 1.00 20.54 419 LEU A N 1
ATOM 1606 C CA . LEU A 1 225 ? 11.438 44.943 26.231 1.00 20.03 419 LEU A CA 1
ATOM 1607 C C . LEU A 1 225 ? 12.186 44.081 27.250 1.00 19.79 419 LEU A C 1
ATOM 1608 O O . LEU A 1 225 ? 12.510 42.923 26.980 1.00 19.54 419 LEU A O 1
ATOM 1613 N N . GLN A 1 226 ? 12.469 44.650 28.417 1.00 21.18 420 GLN A N 1
ATOM 1614 C CA . GLN A 1 226 ? 13.157 43.921 29.485 1.00 19.21 420 GLN A CA 1
ATOM 1615 C C . GLN A 1 226 ? 12.366 42.663 29.853 1.00 18.77 420 GLN A C 1
ATOM 1616 O O . GLN A 1 226 ? 12.917 41.571 29.961 1.00 17.92 420 GLN A O 1
ATOM 1622 N N . LEU A 1 227 ? 11.059 42.821 30.039 1.00 19.16 421 LEU A N 1
ATOM 1623 C CA . LEU A 1 227 ? 10.210 41.698 30.417 1.00 18.77 421 LEU A CA 1
ATOM 1624 C C . LEU A 1 227 ? 10.062 40.662 29.306 1.00 16.91 421 LEU A C 1
ATOM 1625 O O . LEU A 1 227 ? 10.007 39.460 29.569 1.00 19.40 421 LEU A O 1
ATOM 1630 N N . LYS A 1 228 ? 10.014 41.122 28.065 1.00 17.86 422 LYS A N 1
ATOM 1631 C CA . LYS A 1 228 ? 9.891 40.220 26.929 1.00 18.87 422 LYS A CA 1
ATOM 1632 C C . LYS A 1 228 ? 11.143 39.365 26.783 1.00 19.85 422 LYS A C 1
ATOM 1633 O O . LYS A 1 228 ? 11.064 38.168 26.509 1.00 18.93 422 LYS A O 1
ATOM 1639 N N . LEU A 1 229 ? 12.302 39.983 26.979 1.00 18.09 423 LEU A N 1
ATOM 1640 C CA . LEU A 1 229 ? 13.571 39.271 26.862 1.00 19.33 423 LEU A CA 1
ATOM 1641 C C . LEU A 1 229 ? 13.938 38.436 28.082 1.00 18.90 423 LEU A C 1
ATOM 1642 O O . LEU A 1 229 ? 14.451 37.324 27.958 1.00 21.51 423 LEU A O 1
ATOM 1647 N N . ASN A 1 230 ? 13.677 38.980 29.263 1.00 19.64 424 ASN A N 1
ATOM 1648 C CA . ASN A 1 230 ? 14.036 38.317 30.501 1.00 19.33 424 ASN A CA 1
ATOM 1649 C C . ASN A 1 230 ? 13.028 37.267 30.966 1.00 20.33 424 ASN A C 1
ATOM 1650 O O . ASN A 1 230 ? 13.399 36.331 31.669 1.00 18.25 424 ASN A O 1
ATOM 1655 N N . HIS A 1 231 ? 11.766 37.410 30.556 1.00 20.35 425 HIS A N 1
ATOM 1656 C CA . HIS A 1 231 ? 10.707 36.463 30.944 1.00 22.04 425 HIS A CA 1
ATOM 1657 C C . HIS A 1 231 ? 9.916 36.039 29.707 1.00 23.09 425 HIS A C 1
ATOM 1658 O O . HIS A 1 231 ? 8.700 36.247 29.634 1.00 22.13 425 HIS A O 1
ATOM 1665 N N . PRO A 1 232 ? 10.595 35.433 28.728 1.00 23.86 426 PRO A N 1
ATOM 1666 C CA . PRO A 1 232 ? 10.035 34.956 27.456 1.00 26.86 426 PRO A CA 1
ATOM 1667 C C . PRO A 1 232 ? 8.784 34.081 27.565 1.00 27.19 426 PRO A C 1
ATOM 1668 O O . PRO A 1 232 ? 7.937 34.084 26.668 1.00 27.42 426 PRO A O 1
ATOM 1672 N N . GLU A 1 233 ? 8.666 33.339 28.659 1.00 27.25 427 GLU A N 1
ATOM 1673 C CA . GLU A 1 233 ? 7.532 32.443 28.838 1.00 29.74 427 GLU A CA 1
ATOM 1674 C C . GLU A 1 233 ? 6.388 33.005 29.667 1.00 29.49 427 GLU A C 1
ATOM 1675 O O . GLU A 1 233 ? 5.468 32.272 30.035 1.00 29.74 427 GLU A O 1
ATOM 1681 N N . SER A 1 234 ? 6.440 34.299 29.962 1.00 29.31 428 SER A N 1
ATOM 1682 C CA . SER A 1 234 ? 5.390 34.935 30.752 1.00 28.17 428 SER A CA 1
ATOM 1683 C C . SER A 1 234 ? 4.948 36.222 30.068 1.00 27.38 428 SER A C 1
ATOM 1684 O O . SER A 1 234 ? 5.259 37.327 30.518 1.00 26.09 428 SER A O 1
ATOM 1687 N N . SER A 1 235 ? 4.213 36.071 28.975 1.00 26.91 429 SER A N 1
ATOM 1688 C CA . SER A 1 235 ? 3.742 37.215 28.208 1.00 27.84 429 SER A CA 1
ATOM 1689 C C . SER A 1 235 ? 2.878 38.207 28.985 1.00 26.56 429 SER A C 1
ATOM 1690 O O . SER A 1 235 ? 2.811 39.387 28.631 1.00 26.75 429 SER A O 1
ATOM 1693 N N . GLN A 1 236 ? 2.242 37.739 30.052 1.00 26.45 430 GLN A N 1
ATOM 1694 C CA . GLN A 1 236 ? 1.350 38.580 30.844 1.00 25.74 430 GLN A CA 1
ATOM 1695 C C . GLN A 1 236 ? 2.031 39.469 31.868 1.00 24.51 430 GLN A C 1
ATOM 1696 O O . GLN A 1 236 ? 1.381 40.297 32.494 1.00 22.66 430 GLN A O 1
ATOM 1702 N N . LEU A 1 237 ? 3.338 39.315 32.029 1.00 22.90 431 LEU A N 1
ATOM 1703 C CA . LEU A 1 237 ? 4.048 40.077 33.044 1.00 21.96 431 LEU A CA 1
ATOM 1704 C C . LEU A 1 237 ? 3.959 41.598 32.961 1.00 19.97 431 LEU A C 1
ATOM 1705 O O . LEU A 1 237 ? 3.708 42.256 33.971 1.00 19.57 431 LEU A O 1
ATOM 1710 N N . PHE A 1 238 ? 4.155 42.160 31.774 1.00 19.51 432 PHE A N 1
ATOM 1711 C CA . PHE A 1 238 ? 4.101 43.610 31.634 1.00 21.37 432 PHE A CA 1
ATOM 1712 C C . PHE A 1 238 ? 2.734 44.138 32.055 1.00 22.59 432 PHE A C 1
ATOM 1713 O O . PHE A 1 238 ? 2.640 45.078 32.840 1.00 23.06 432 PHE A O 1
ATOM 1721 N N . ALA A 1 239 ? 1.675 43.522 31.546 1.00 20.42 433 ALA A N 1
ATOM 1722 C CA . ALA A 1 239 ? 0.328 43.965 31.884 1.00 23.27 433 ALA A CA 1
ATOM 1723 C C . ALA A 1 239 ? 0.073 43.863 33.384 1.00 22.28 433 ALA A C 1
ATOM 1724 O O . ALA A 1 239 ? -0.571 44.735 33.972 1.00 23.36 433 ALA A O 1
ATOM 1726 N N . LYS A 1 240 ? 0.588 42.811 34.006 1.00 22.64 434 LYS A N 1
ATOM 1727 C CA . LYS A 1 240 ? 0.385 42.624 35.440 1.00 23.69 434 LYS A CA 1
ATOM 1728 C C . LYS A 1 240 ? 1.128 43.671 36.265 1.00 23.10 434 LYS A C 1
ATOM 1729 O O . LYS A 1 240 ? 0.626 44.120 37.291 1.00 22.96 434 LYS A O 1
ATOM 1735 N N . LEU A 1 241 ? 2.320 44.065 35.825 1.00 22.58 435 LEU A N 1
ATOM 1736 C CA . LEU A 1 241 ? 3.069 45.080 36.561 1.00 22.40 435 LEU A CA 1
ATOM 1737 C C . LEU A 1 241 ? 2.371 46.429 36.462 1.00 22.89 435 LEU A C 1
ATOM 1738 O O . LEU A 1 241 ? 2.411 47.220 37.400 1.00 24.37 435 LEU A O 1
ATOM 1743 N N . LEU A 1 242 ? 1.746 46.708 35.324 1.00 22.88 436 LEU A N 1
ATOM 1744 C CA . LEU A 1 242 ? 1.034 47.974 35.191 1.00 25.25 436 LEU A CA 1
ATOM 1745 C C . LEU A 1 242 ? -0.108 47.997 36.209 1.00 24.79 436 LEU A C 1
ATOM 1746 O O . LEU A 1 242 ? -0.380 49.032 36.832 1.00 22.76 436 LEU A O 1
ATOM 1751 N N . GLN A 1 243 ? -0.767 46.854 36.392 1.00 25.47 437 GLN A N 1
ATOM 1752 C CA . GLN A 1 243 ? -1.865 46.785 37.354 1.00 27.06 437 GLN A CA 1
ATOM 1753 C C . GLN A 1 243 ? -1.324 46.885 38.772 1.00 26.76 437 GLN A C 1
ATOM 1754 O O . GLN A 1 243 ? -1.973 47.449 39.650 1.00 27.08 437 GLN A O 1
ATOM 1760 N N . LYS A 1 244 ? -0.133 46.329 38.991 1.00 27.19 438 LYS A N 1
ATOM 1761 C CA . LYS A 1 244 ? 0.501 46.373 40.306 1.00 27.66 438 LYS A CA 1
ATOM 1762 C C . LYS A 1 244 ? 0.780 47.823 40.695 1.00 24.99 438 LYS A C 1
ATOM 1763 O O . LYS A 1 244 ? 0.703 48.188 41.866 1.00 24.21 438 LYS A O 1
ATOM 1769 N N . MET A 1 245 ? 1.111 48.645 39.704 1.00 25.63 439 MET A N 1
ATOM 1770 C CA . MET A 1 245 ? 1.388 50.057 39.948 1.00 27.26 439 MET A CA 1
ATOM 1771 C C . MET A 1 245 ? 0.112 50.733 40.435 1.00 28.22 439 MET A C 1
ATOM 1772 O O . MET A 1 245 ? 0.145 51.608 41.300 1.00 28.46 439 MET A O 1
ATOM 1777 N N . THR A 1 246 ? -1.016 50.326 39.868 1.00 28.64 440 THR A N 1
ATOM 1778 C CA . THR A 1 246 ? -2.290 50.897 40.272 1.00 28.34 440 THR A CA 1
ATOM 1779 C C . THR A 1 246 ? -2.625 50.408 41.673 1.00 27.86 440 THR A C 1
ATOM 1780 O O . THR A 1 246 ? -3.062 51.189 42.514 1.00 27.86 440 THR A O 1
ATOM 1784 N N . ASP A 1 247 ? -2.384 49.125 41.934 1.00 27.82 441 ASP A N 1
ATOM 1785 C CA . ASP A 1 247 ? -2.659 48.551 43.246 1.00 28.81 441 ASP A CA 1
ATOM 1786 C C . ASP A 1 247 ? -1.834 49.204 44.346 1.00 29.15 441 ASP A C 1
ATOM 1787 O O . ASP A 1 247 ? -2.310 49.375 45.466 1.00 28.75 441 ASP A O 1
ATOM 1792 N N . LEU A 1 248 ? -0.594 49.559 44.028 1.00 28.63 442 LEU A N 1
ATOM 1793 C CA . LEU A 1 248 ? 0.287 50.180 45.008 1.00 28.56 442 LEU A CA 1
ATOM 1794 C C . LEU A 1 248 ? -0.282 51.481 45.555 1.00 29.15 442 LEU A C 1
ATOM 1795 O O . LEU A 1 248 ? -0.072 51.813 46.719 1.00 29.93 442 LEU A O 1
ATOM 1800 N N . ARG A 1 249 ? -1.013 52.215 44.727 1.00 30.65 443 ARG A N 1
ATOM 1801 C CA . ARG A 1 249 ? -1.596 53.468 45.183 1.00 32.86 443 ARG A CA 1
ATOM 1802 C C . ARG A 1 249 ? -2.641 53.197 46.250 1.00 34.72 443 ARG A C 1
ATOM 1803 O O . ARG A 1 249 ? -2.682 53.877 47.276 1.00 34.29 443 ARG A O 1
ATOM 1811 N N . GLN A 1 250 ? -3.477 52.192 46.010 1.00 35.60 444 GLN A N 1
ATOM 1812 C CA . GLN A 1 250 ? -4.515 51.820 46.964 1.00 37.53 444 GLN A CA 1
ATOM 1813 C C . GLN A 1 250 ? -3.843 51.291 48.223 1.00 36.59 444 GLN A C 1
ATOM 1814 O O . GLN A 1 250 ? -4.284 51.550 49.345 1.00 37.29 444 GLN A O 1
ATOM 1820 N N . ILE A 1 251 ? -2.767 50.540 48.030 1.00 35.50 445 ILE A N 1
ATOM 1821 C CA . ILE A 1 251 ? -2.032 49.982 49.150 1.00 34.30 445 ILE A CA 1
ATOM 1822 C C . ILE A 1 251 ? -1.436 51.098 49.996 1.00 32.56 445 ILE A C 1
ATOM 1823 O O . ILE A 1 251 ? -1.449 51.030 51.224 1.00 31.26 445 ILE A O 1
ATOM 1828 N N . VAL A 1 252 ? -0.918 52.133 49.341 1.00 32.49 446 VAL A N 1
ATOM 1829 C CA . VAL A 1 252 ? -0.318 53.243 50.072 1.00 32.64 446 VAL A CA 1
ATOM 1830 C C . VAL A 1 252 ? -1.357 54.071 50.821 1.00 33.79 446 VAL A C 1
ATOM 1831 O O . VAL A 1 252 ? -1.099 54.523 51.933 1.00 33.78 446 VAL A O 1
ATOM 1835 N N . THR A 1 253 ? -2.532 54.265 50.228 1.00 35.35 447 THR A N 1
ATOM 1836 C CA . THR A 1 253 ? -3.571 55.046 50.896 1.00 37.36 447 THR A CA 1
ATOM 1837 C C . THR A 1 253 ? -3.931 54.393 52.225 1.00 38.38 447 THR A C 1
ATOM 1838 O O . THR A 1 253 ? -4.034 55.067 53.252 1.00 37.72 447 THR A O 1
ATOM 1842 N N . GLU A 1 254 ? -4.126 53.078 52.195 1.00 39.72 448 GLU A N 1
ATOM 1843 C CA . GLU A 1 254 ? -4.467 52.323 53.391 1.00 40.85 448 GLU A CA 1
ATOM 1844 C C . GLU A 1 254 ? -3.356 52.416 54.429 1.00 41.26 448 GLU A C 1
ATOM 1845 O O . GLU A 1 254 ? -3.614 52.407 55.633 1.00 40.62 448 GLU A O 1
ATOM 1851 N N . HIS A 1 255 ? -2.118 52.508 53.956 1.00 41.08 449 HIS A N 1
ATOM 1852 C CA . HIS A 1 255 ? -0.969 52.618 54.843 1.00 40.94 449 HIS A CA 1
ATOM 1853 C C . HIS A 1 255 ? -1.002 53.965 55.556 1.00 41.28 449 HIS A C 1
ATOM 1854 O O . HIS A 1 255 ? -0.861 54.043 56.778 1.00 40.40 449 HIS A O 1
ATOM 1861 N N . VAL A 1 256 ? -1.192 55.021 54.774 1.00 42.28 450 VAL A N 1
ATOM 1862 C CA . VAL A 1 256 ? -1.241 56.380 55.294 1.00 43.55 450 VAL A CA 1
ATOM 1863 C C . VAL A 1 256 ? -2.347 56.546 56.326 1.00 44.59 450 VAL A C 1
ATOM 1864 O O . VAL A 1 256 ? -2.188 57.276 57.303 1.00 45.49 450 VAL A O 1
ATOM 1868 N N . GLN A 1 257 ? -3.468 55.869 56.108 1.00 45.24 451 GLN A N 1
ATOM 1869 C CA . GLN A 1 257 ? -4.590 55.962 57.028 1.00 46.23 451 GLN A CA 1
ATOM 1870 C C . GLN A 1 257 ? -4.249 55.280 58.344 1.00 46.39 451 GLN A C 1
ATOM 1871 O O . GLN A 1 257 ? -4.292 55.901 59.405 1.00 46.14 451 GLN A O 1
ATOM 1877 N N . LEU A 1 258 ? -3.893 54.002 58.265 1.00 46.51 452 LEU A N 1
ATOM 1878 C CA . LEU A 1 258 ? -3.549 53.230 59.450 1.00 46.21 452 LEU A CA 1
ATOM 1879 C C . LEU A 1 258 ? -2.433 53.890 60.252 1.00 47.29 452 LEU A C 1
ATOM 1880 O O . LEU A 1 258 ? -2.294 53.652 61.454 1.00 46.78 452 LEU A O 1
ATOM 1885 N N . LEU A 1 259 ? -1.635 54.717 59.583 1.00 47.74 453 LEU A N 1
ATOM 1886 C CA . LEU A 1 259 ? -0.535 55.400 60.247 1.00 48.36 453 LEU A CA 1
ATOM 1887 C C . LEU A 1 259 ? -1.035 56.664 60.932 1.00 49.15 453 LEU A C 1
ATOM 1888 O O . LEU A 1 259 ? -0.615 56.985 62.042 1.00 50.20 453 LEU A O 1
ATOM 1893 N N . GLN A 1 260 ? -1.942 57.376 60.274 1.00 50.18 454 GLN A N 1
ATOM 1894 C CA . GLN A 1 260 ? -2.487 58.598 60.846 1.00 50.69 454 GLN A CA 1
ATOM 1895 C C . GLN A 1 260 ? -3.418 58.293 62.014 1.00 50.06 454 GLN A C 1
ATOM 1896 O O . GLN A 1 260 ? -3.920 59.207 62.663 1.00 49.93 454 GLN A O 1
ATOM 1902 N N . VAL A 1 261 ? -3.647 57.009 62.280 1.00 49.44 455 VAL A N 1
ATOM 1903 C CA . VAL A 1 261 ? -4.506 56.610 63.391 1.00 48.57 455 VAL A CA 1
ATOM 1904 C C . VAL A 1 261 ? -3.623 56.175 64.560 1.00 48.99 455 VAL A C 1
ATOM 1905 O O . VAL A 1 261 ? -4.081 56.074 65.701 1.00 49.22 455 VAL A O 1
ATOM 1909 N N . ILE A 1 262 ? -2.353 55.910 64.265 1.00 49.19 456 ILE A N 1
ATOM 1910 C CA . ILE A 1 262 ? -1.404 55.501 65.294 1.00 48.80 456 ILE A CA 1
ATOM 1911 C C . ILE A 1 262 ? -0.914 56.729 66.054 1.00 49.17 456 ILE A C 1
ATOM 1912 O O . ILE A 1 262 ? -1.006 56.786 67.280 1.00 49.01 456 ILE A O 1
ATOM 1917 N N . LYS A 1 263 ? -0.390 57.708 65.319 1.00 49.57 457 LYS A N 1
ATOM 1918 C CA . LYS A 1 263 ? 0.100 58.941 65.926 1.00 50.46 457 LYS A CA 1
ATOM 1919 C C . LYS A 1 263 ? -1.137 59.751 66.309 1.00 50.24 457 LYS A C 1
ATOM 1920 O O . LYS A 1 263 ? -1.057 60.929 66.658 1.00 49.90 457 LYS A O 1
ATOM 1926 N N . LYS A 1 264 ? -2.288 59.094 66.232 1.00 50.18 458 LYS A N 1
ATOM 1927 C CA . LYS A 1 264 ? -3.556 59.718 66.564 1.00 49.95 458 LYS A CA 1
ATOM 1928 C C . LYS A 1 264 ? -4.170 59.002 67.758 1.00 50.43 458 LYS A C 1
ATOM 1929 O O . LYS A 1 264 ? -5.049 59.541 68.426 1.00 51.60 458 LYS A O 1
ATOM 1935 N N . THR A 1 265 ? -3.700 57.788 68.025 1.00 50.28 459 THR A N 1
ATOM 1936 C CA . THR A 1 265 ? -4.218 57.005 69.140 1.00 50.49 459 THR A CA 1
ATO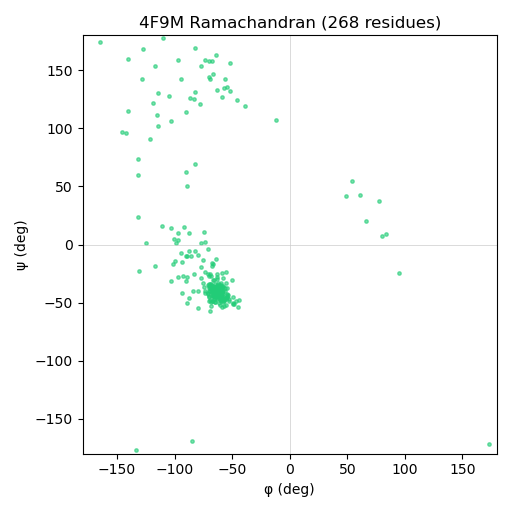M 1937 C C . THR A 1 265 ? -3.095 56.417 69.999 1.00 50.64 459 THR A C 1
ATOM 1938 O O . THR A 1 265 ? -3.282 55.417 70.693 1.00 49.99 459 THR A O 1
ATOM 1942 N N . GLU A 1 266 ? -1.928 57.053 69.944 1.00 51.72 460 GLU A N 1
ATOM 1943 C CA . GLU A 1 266 ? -0.764 56.623 70.715 1.00 51.67 460 GLU A CA 1
ATOM 1944 C C . GLU A 1 266 ? -0.011 57.864 71.198 1.00 52.45 460 GLU A C 1
ATOM 1945 O O . GLU A 1 266 ? 0.797 58.434 70.461 1.00 52.90 460 GLU A O 1
ATOM 1951 N N . THR A 1 267 ? -0.281 58.277 72.432 1.00 52.76 461 THR A N 1
ATOM 1952 C CA . THR A 1 267 ? 0.357 59.457 73.016 1.00 52.95 461 THR A CA 1
ATOM 1953 C C . THR A 1 267 ? 1.869 59.439 72.827 1.00 53.40 461 THR A C 1
ATOM 1954 O O . THR A 1 267 ? 2.459 60.414 72.363 1.00 53.33 461 THR A O 1
ATOM 1958 N N . ASP A 1 268 ? 2.490 58.327 73.203 1.00 54.38 462 ASP A N 1
ATOM 1959 C CA . ASP A 1 268 ? 3.932 58.173 73.076 1.00 55.76 462 ASP A CA 1
ATOM 1960 C C . ASP A 1 268 ? 4.278 57.751 71.651 1.00 56.43 462 ASP A C 1
ATOM 1961 O O . ASP A 1 268 ? 4.705 56.618 71.412 1.00 57.32 462 ASP A O 1
ATOM 1966 N N . MET A 1 269 ? 4.086 58.665 70.704 1.00 55.65 463 MET A N 1
ATOM 1967 C CA . MET A 1 269 ? 4.378 58.366 69.309 1.00 54.75 463 MET A CA 1
ATOM 1968 C C . MET A 1 269 ? 4.904 59.573 68.547 1.00 53.32 463 MET A C 1
ATOM 1969 O O . MET A 1 269 ? 4.133 60.411 68.082 1.00 53.61 463 MET A O 1
ATOM 1974 N N . SER A 1 270 ? 6.224 59.658 68.427 1.00 52.05 464 SER A N 1
ATOM 1975 C CA . SER A 1 270 ? 6.852 60.753 67.704 1.00 49.59 464 SER A CA 1
ATOM 1976 C C . SER A 1 270 ? 7.106 60.291 66.273 1.00 47.73 464 SER A C 1
ATOM 1977 O O . SER A 1 270 ? 7.452 59.132 66.043 1.00 48.12 464 SER A O 1
ATOM 1980 N N . LEU A 1 271 ? 6.925 61.193 65.315 1.00 45.69 465 LEU A N 1
ATOM 1981 C CA . LEU A 1 271 ? 7.135 60.858 63.909 1.00 42.78 465 LEU A CA 1
ATOM 1982 C C . LEU A 1 271 ? 8.312 61.642 63.332 1.00 39.93 465 LEU A C 1
ATOM 1983 O O . LEU A 1 271 ? 8.395 62.861 63.482 1.00 39.99 465 LEU A O 1
ATOM 1988 N N . HIS A 1 272 ? 9.221 60.930 62.675 1.00 36.85 466 HIS A N 1
ATOM 1989 C CA . HIS A 1 272 ? 10.398 61.543 62.081 1.00 34.80 466 HIS A CA 1
ATOM 1990 C C . HIS A 1 272 ? 9.982 62.676 61.144 1.00 33.86 466 HIS A C 1
ATOM 1991 O O . HIS A 1 272 ? 9.053 62.527 60.351 1.00 34.29 466 HIS A O 1
ATOM 1998 N N . PRO A 1 273 ? 10.672 63.825 61.226 1.00 33.42 467 PRO A N 1
ATOM 1999 C CA . PRO A 1 273 ? 10.400 65.011 60.405 1.00 32.73 467 PRO A CA 1
ATOM 2000 C C . PRO A 1 273 ? 10.209 64.717 58.918 1.00 31.71 467 PRO A C 1
ATOM 2001 O O . PRO A 1 273 ? 9.252 65.189 58.303 1.00 31.33 467 PRO A O 1
ATOM 2005 N N . LEU A 1 274 ? 11.125 63.944 58.346 1.00 29.91 468 LEU A N 1
ATOM 2006 C CA . LEU A 1 274 ? 11.056 63.601 56.933 1.00 28.46 468 LEU A CA 1
ATOM 2007 C C . LEU A 1 274 ? 9.758 62.875 56.605 1.00 28.91 468 LEU A C 1
ATOM 2008 O O . LEU A 1 274 ? 9.130 63.146 55.581 1.00 28.66 468 LEU A O 1
ATOM 2013 N N . LEU A 1 275 ? 9.354 61.955 57.474 1.00 29.15 469 LEU A N 1
ATOM 2014 C CA . LEU A 1 275 ? 8.118 61.212 57.255 1.00 30.99 469 LEU A CA 1
ATOM 2015 C C . LEU A 1 275 ? 6.899 62.123 57.408 1.00 31.88 469 LEU A C 1
ATOM 2016 O O . LEU A 1 275 ? 5.917 61.989 56.673 1.00 31.54 469 LEU A O 1
ATOM 2021 N N . GLN A 1 276 ? 6.965 63.056 58.354 1.00 33.42 470 GLN A N 1
ATOM 2022 C CA . GLN A 1 276 ? 5.858 63.984 58.576 1.00 33.72 470 GLN A CA 1
ATOM 2023 C C . GLN A 1 276 ? 5.673 64.863 57.343 1.00 33.20 470 GLN A C 1
ATOM 2024 O O . GLN A 1 276 ? 4.552 65.204 56.967 1.00 32.03 470 GLN A O 1
ATOM 2030 N N . GLU A 1 277 ? 6.786 65.224 56.714 1.00 32.29 471 GLU A N 1
ATOM 2031 C CA . GLU A 1 277 ? 6.758 66.059 55.524 1.00 32.04 471 GLU A CA 1
ATOM 2032 C C . GLU A 1 277 ? 6.065 65.319 54.382 1.00 32.43 471 GLU A C 1
ATOM 2033 O O . GLU A 1 277 ? 5.176 65.859 53.724 1.00 32.44 471 GLU A O 1
ATOM 2039 N N . ILE A 1 278 ? 6.479 64.077 54.154 1.00 32.02 472 ILE A N 1
ATOM 2040 C CA . ILE A 1 278 ? 5.909 63.255 53.094 1.00 32.78 472 ILE A CA 1
ATOM 2041 C C . ILE A 1 278 ? 4.413 63.003 53.271 1.00 34.42 472 ILE A C 1
ATOM 2042 O O . ILE A 1 278 ? 3.649 63.090 52.310 1.00 35.96 472 ILE A O 1
ATOM 2047 N N . TYR A 1 279 ? 4.000 62.688 54.494 1.00 36.28 473 TYR A N 1
ATOM 2048 C CA . TYR A 1 279 ? 2.593 62.412 54.780 1.00 39.08 473 TYR A CA 1
ATOM 2049 C C . TYR A 1 279 ? 1.717 63.664 54.823 1.00 40.42 473 TYR A C 1
ATOM 2050 O O . TYR A 1 279 ? 0.545 63.618 54.454 1.00 41.51 473 TYR A O 1
ATOM 2059 N N . LYS A 1 280 ? 2.287 64.775 55.278 1.00 42.62 474 LYS A N 1
ATOM 2060 C CA . LYS A 1 280 ? 1.549 66.032 55.383 1.00 44.35 474 LYS A CA 1
ATOM 2061 C C . LYS A 1 280 ? 0.993 66.500 54.041 1.00 45.24 474 LYS A C 1
ATOM 2062 O O . LYS A 1 280 ? 1.725 66.625 53.059 1.00 44.08 474 LYS A O 1
ATOM 2068 N N . ASP A 1 281 ? -0.310 66.765 54.013 1.00 46.66 475 ASP A N 1
ATOM 2069 C CA . ASP A 1 281 ? -0.985 67.218 52.802 1.00 48.02 475 ASP A CA 1
ATOM 2070 C C . ASP A 1 281 ? -0.993 66.145 51.720 1.00 49.12 475 ASP A C 1
ATOM 2071 O O . ASP A 1 281 ? -1.164 66.441 50.535 1.00 49.40 475 ASP A O 1
ATOM 2076 N N . LEU A 1 282 ? -0.795 64.898 52.137 1.00 48.99 476 LEU A N 1
ATOM 2077 C CA . LEU A 1 282 ? -0.822 63.772 51.216 1.00 49.15 476 LEU A CA 1
ATOM 2078 C C . LEU A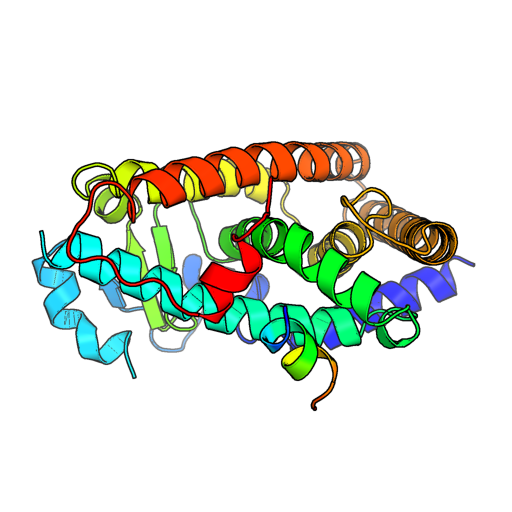 1 282 ? -2.280 63.315 51.204 1.00 50.04 476 LEU A C 1
ATOM 2079 O O . LEU A 1 282 ? -2.596 62.194 51.605 1.00 50.47 476 LEU A O 1
ATOM 2084 N N . TYR A 1 283 ? -3.160 64.212 50.760 1.00 51.33 477 TYR A N 1
ATOM 2085 C CA . TYR A 1 283 ? -4.600 63.959 50.696 1.00 51.88 477 TYR A CA 1
ATOM 2086 C C . TYR A 1 283 ? -5.004 62.551 50.264 1.00 52.85 477 TYR A C 1
ATOM 2087 O O . TYR A 1 283 ? -4.134 61.781 49.801 1.00 53.10 477 TYR A O 1
ATOM 2097 N N . HIS B 2 2 ? 8.083 70.981 52.085 1.00 45.14 687 HIS C N 1
ATOM 2098 C CA . HIS B 2 2 ? 8.933 69.857 51.593 1.00 44.13 687 HIS C CA 1
ATOM 2099 C C . HIS B 2 2 ? 10.381 70.286 51.409 1.00 41.84 687 HIS C C 1
ATOM 2100 O O . HIS B 2 2 ? 11.042 69.897 50.443 1.00 38.81 687 HIS C O 1
ATOM 2107 N N . LYS B 2 3 ? 10.875 71.079 52.350 1.00 38.32 688 LYS C N 1
ATOM 2108 C CA . LYS B 2 3 ? 12.234 71.564 52.268 1.00 36.43 688 LYS C CA 1
ATOM 2109 C C . LYS B 2 3 ? 13.240 70.444 52.503 1.00 33.05 688 LYS C C 1
ATOM 2110 O O . LYS B 2 3 ? 14.354 70.516 52.001 1.00 30.90 688 LYS C O 1
ATOM 2116 N N . ILE B 2 4 ? 12.854 69.409 53.250 1.00 30.71 689 ILE C N 1
ATOM 2117 C CA . ILE B 2 4 ? 13.768 68.291 53.496 1.00 28.76 689 ILE C CA 1
ATOM 2118 C C . ILE B 2 4 ? 13.965 67.492 52.203 1.00 27.39 689 ILE C C 1
ATOM 2119 O O . ILE B 2 4 ? 15.096 67.190 51.817 1.00 25.26 689 ILE C O 1
ATOM 2124 N N . LEU B 2 5 ? 12.869 67.147 51.534 1.00 26.47 690 LEU C N 1
ATOM 2125 C CA . LEU B 2 5 ? 12.972 66.412 50.270 1.00 27.32 690 LEU C CA 1
ATOM 2126 C C . LEU B 2 5 ? 13.772 67.285 49.301 1.00 27.08 690 LEU C C 1
ATOM 2127 O O . LEU B 2 5 ? 14.588 66.799 48.517 1.00 25.88 690 LEU C O 1
ATOM 2132 N N . HIS B 2 6 ? 13.518 68.587 49.382 1.00 27.80 691 HIS C N 1
ATOM 2133 C CA . HIS B 2 6 ? 14.196 69.592 48.570 1.00 29.99 691 HIS C CA 1
ATOM 2134 C C . HIS B 2 6 ? 15.714 69.467 48.764 1.00 27.82 691 HIS C C 1
ATOM 2135 O O . HIS B 2 6 ? 16.485 69.376 47.804 1.00 25.48 691 HIS C O 1
ATOM 2142 N N . ARG B 2 7 ? 16.132 69.468 50.025 1.00 27.23 692 ARG C N 1
ATOM 2143 C CA . ARG B 2 7 ? 17.547 69.397 50.372 1.00 27.02 692 ARG C CA 1
ATOM 2144 C C . ARG B 2 7 ? 18.242 68.127 49.900 1.00 25.18 692 ARG C C 1
ATOM 2145 O O . ARG B 2 7 ? 19.380 68.173 49.431 1.00 23.62 692 ARG C O 1
ATOM 2153 N N . LEU B 2 8 ? 17.553 66.998 50.022 1.00 24.21 693 LEU C N 1
ATOM 2154 C CA . LEU B 2 8 ? 18.094 65.719 49.587 1.00 23.09 693 LEU C CA 1
ATOM 2155 C C . LEU B 2 8 ? 18.248 65.700 48.064 1.00 22.69 693 LEU C C 1
ATOM 2156 O O . LEU B 2 8 ? 19.197 65.127 47.527 1.00 22.22 693 LEU C O 1
ATOM 2161 N N . LEU B 2 9 ? 17.309 66.331 47.373 1.00 21.94 694 LEU C N 1
ATOM 2162 C CA . LEU B 2 9 ? 17.335 66.374 45.913 1.00 24.46 694 LEU C CA 1
ATOM 2163 C C . LEU B 2 9 ? 18.469 67.225 45.365 1.00 27.07 694 LEU C C 1
ATOM 2164 O O . LEU B 2 9 ? 18.945 67.004 44.250 1.00 26.86 694 LEU C O 1
ATOM 2169 N N . GLN B 2 10 ? 18.922 68.187 46.155 1.00 29.63 695 GLN C N 1
ATOM 2170 C CA . GLN B 2 10 ? 19.973 69.074 45.686 1.00 35.02 695 GLN C CA 1
ATOM 2171 C C . GLN B 2 10 ? 21.395 68.786 46.129 1.00 36.63 695 GLN C C 1
ATOM 2172 O O . GLN B 2 10 ? 22.336 69.338 45.561 1.00 36.38 695 GLN C O 1
ATOM 2178 N N . GLU B 2 11 ? 21.558 67.931 47.129 1.00 40.09 696 GLU C N 1
ATOM 2179 C CA . GLU B 2 11 ? 22.894 67.602 47.615 1.00 44.08 696 GLU C CA 1
ATOM 2180 C C . GLU B 2 11 ? 23.526 66.487 46.794 1.00 45.13 696 GLU C C 1
ATOM 2181 O O . GLU B 2 11 ? 23.017 66.115 45.733 1.00 45.22 696 GLU C O 1
ATOM 2187 N N . GLY B 2 12 ? 24.639 65.957 47.297 1.00 46.35 697 GLY C N 1
ATOM 2188 C CA . GLY B 2 12 ? 25.334 64.888 46.607 1.00 46.17 697 GLY C CA 1
ATOM 2189 C C . GLY B 2 12 ? 25.897 65.380 45.290 1.00 46.85 697 GLY C C 1
ATOM 2190 O O . GLY B 2 12 ? 27.130 65.308 45.116 1.00 47.44 697 GLY C O 1
#

GO terms:
  GO:0005515 protein binding (F, IPI)
  GO:0042802 identical protein binding (F, IPI)
  GO:0004879 nuclear receptor activity (F, IDA)
  GO:0005634 nucleus (C, IDA)
  GO:0035357 peroxisome proliferator activated receptor signaling pathway (P, IDA)
  GO:0003700 DNA-binding transcription factor activity (F, IDA)
  GO:0010629 negative regulation of gene expression (P, IDA)
  GO:1904893 negative r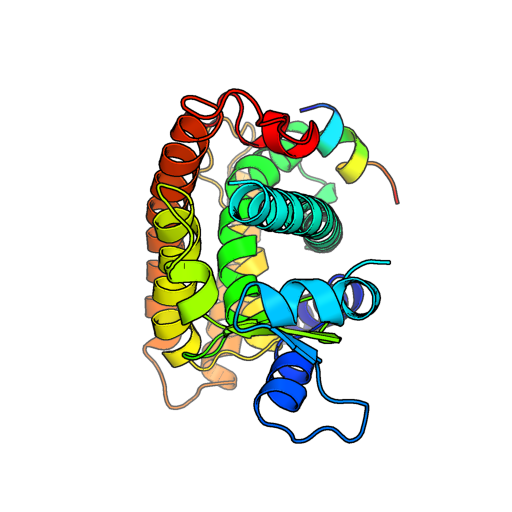egulation of receptor signaling pathway via STAT (P, IDA)
  GO:0035357 peroxisome proliferator activated receptor signaling pathway (P, IGI)
  GO:0010628 positive regulation of gene expression (P, IGI)
  GO:0010629 negative regulation of gene expression (P, IGI)
  GO:1903845 negative regulation of cellular response to transforming growth factor beta stimulus (P, IGI)
  GO:0060392 negative regulation of SMAD protein signal transduction (P, IGI)
  GO:0030512 negative regulation of transforming growth factor beta receptor signaling pathway (P, IGI)
  GO:0048662 negative regulation of smooth muscle cell proliferation (P, IGI)
  GO:0045668 negative regulation of osteoblast differentiation (P, IMP)
  GO:0030514 negative regulation of BMP signaling pathway (P, IMP)
  GO:0097677 STAT family protein binding (F, IPI)
  GO:0050699 WW domain binding (F, IMP)
  GO:0045944 positive regulation of transcription by RNA polymerase II (P, IDA)

Sequence (272 aa):
ESADLRALAKHLYDSYIKSFPLTKAKARAILTGKTTDKSPFVIYDMNSLMMGEDKIKFKEVAIRIFQGCQFRSVEAVQEITEYAKSIPGFVNLDLNDQVTLLKYGVHEIIYTMLASLMNKDGVLISEGQGFMTREFLKSLRKPFGDFMEPKFEFAVKFNALELDDSDLAIFIAVIILSGDRPGLLNVKPIEDIQDNLLQALELQLKLNHPESSQLFAKLLQKMTDLRQIVTEHVQLLQVIKKTETDMSLHPLLQEIYKDLYHKILHRLLQEG

CATH classification: 1.10.565.10

Secondary structure (DSSP, 8-state):
-HHHHHHHHHHHHHHHHHH-SS-HHHHHHHHTT---S-PPEEE-SHHHHHHTHHHH---HHHHHHHHHHHHHHHHHHHHHHHHHTTSTTGGGS-HHHHHHHHHHHHHHHHHHHHHHTEETTEEEETTTTEEEEHHHHHTSTTTTHHHHHHHHHHHHHHHTT---HHHHHHHHHHHHT-TTSTT-S-HHHHHHHHHHHHHHHHHHHHHH-TT-TTHHHHHHHHHHHHHHHHHHHHHHHHTTTTT-SS----HHHHHHHTT--/-HHHHHHHH--

Foldseek 3Di:
DLVVLVVLLVLLLVQLCVLDVAFLVNLVCQVVVVDDPDRAQEAEAPVSCVVCCVQFPCVVCLQVVVVQVQVVLVSQLVSLLSSLVSQPPLVVFDVVLNVLLSLLQSQLLVLLRQLSQDDLFFGAHNSRNHTYGLVSQLPRDPPRNVLRVLSSVLSHVNCVLVDGSSLSSLLSNLLSLDLPGPPRDDRVSSVVSNVSSLVSNQSCCCVVVVPCNCSSVVSVVSSVVSSVVVVVNLVSVCVCVVPPVPHDHDPVVCVSSVVSD/DVVVVVVVPDD

Solvent-accessible surface area: 13855 Å² total; per-residue (Å²): 160,69,63,94,21,83,63,25,6,116,79,0,63,69,16,8,73,161,7,12,72,34,8,16,67,125,0,64,28,33,36,89,60,151,57,143,86,184,92,21,63,69,0,134,48,91,86,9,2,124,116,0,61,131,106,17,84,205,92,111,26,0,20,87,13,4,90,31,47,17,122,103,24,13,90,4,0,79,24,0,4,89,0,0,51,32,2,67,29,0,79,132,17,57,46,81,2,7,7,19,0,1,13,40,0,1,9,5,0,23,7,0,27,44,0,7,25,6,38,144,72,0,10,3,44,31,121,4,74,0,23,10,24,45,138,10,9,124,76,5,81,168,30,0,4,88,13,11,23,46,21,2,82,10,2,70,134,4,27,76,19,130,5,57,10,38,0,2,0,0,0,0,0,0,3,1,0,7,8,93,11,76,63,22,112,71,58,134,55,0,78,65,32,34,82,69,3,36,104,0,0,63,22,6,5,116,101,60,32,92,166,43,113,103,7,42,65,88,0,68,98,32,24,82,50,0,85,111,36,16,62,101,13,11,119,47,9,99,55,0,106,156,86,25,147,92,14,92,25,56,79,5,4,82,26,0,14,142,92,23,247,67,140,51,0,38,172,42,10,121,140,116